Protein AF-A0A8S3W334-F1 (afdb_monomer_lite)

Radius of gyration: 31.1 Å; chains: 1; bounding box: 73×49×91 Å

InterPro domains:
  IPR014023 Mononegavirales RNA-directed RNA polymerase catalytic domain [PF00946] (3-150)
  IPR014023 Mononegavirales RNA-directed RNA polymerase catalytic domain [PF00946] (184-276)
  IPR014023 Mononegavirales RNA-directed RNA polymerase catalytic domain [PS50526] (91-299)

Foldseek 3Di:
DDDPDDLVVLLVCVLVVNDDQVQQAKEWEFDPPDPDPPDTDTDIDGPPSVVSLVVVVCVCVVVDPPDCPPPDPVRVLVVVLCVLPVDDPDQDKAKDWDWDVQVVLDALVVCVVVQCVVCVVVVGRCSSSCPRVSNLQHKYFYDDPVDGADADPVRHGDDDPGIHHSPDPPVRCVVVVHDPVNVVVVVVVVVVVSNVVSPTDIPPVVMDMDRAWDDDPNWIGGNSRTDAPLVVLLVCQQPDPPDPDDDPVRNLVSLVVSLVVNCVRDPHSLVSLVSSDDPLLVVLLVVLVVVCVVVVVPPPDLVQCCPCVRVPCSNVVSHDSVNSVSVVVVPQQDDPVCVVVQCVVDVCSRHDHD

Secondary structure (DSSP, 8-state):
------HHHHHHHHHTT---GGG-EEEEEEPSS---SS-PPEEEEE-HHHHHHHHHHGGGGGGSTT-STTS-HHHHHHHHHHHHS--SS----EEE--BTTHHHH--HHHHHHHHHHHHHHHT-SSTTTHHHHHHHHSEEEEP-SSSPPPB-TTSPBPSBTTEEESS--HHHHHHTT--HHHHHHHHHHHHHHHHHH-S--B-TTT-EEESSEEEETTEEEETTEEPP-HHHHHTTTT---S-SS--HHHHHHHHHHHHHHHHHHSS-SHHHHHHT--HHHHHHHHHHHHHHHHTT-TTS-HHHHT-TTTSTTHHHHH--HHHHHHHHHHT----HHHHHHHHHH-TTHHHH--

Structure (mmCIF, N/CA/C/O backbone):
data_AF-A0A8S3W334-F1
#
_entry.id   AF-A0A8S3W334-F1
#
loop_
_atom_site.group_PDB
_atom_site.id
_atom_site.type_symbol
_atom_site.label_atom_id
_atom_site.label_alt_id
_atom_site.label_comp_id
_atom_site.label_asym_id
_atom_site.label_entity_id
_atom_site.label_seq_id
_atom_site.pdbx_PDB_ins_code
_atom_site.Cartn_x
_atom_site.Cartn_y
_atom_site.Cartn_z
_atom_site.occupancy
_atom_site.B_iso_or_equiv
_atom_site.auth_seq_id
_atom_site.auth_comp_id
_atom_site.auth_asym_id
_atom_site.auth_atom_id
_atom_site.pdbx_PDB_model_num
ATOM 1 N N . MET A 1 1 ? 19.720 3.966 26.204 1.00 37.91 1 MET A N 1
ATOM 2 C CA . MET A 1 1 ? 19.668 2.573 26.687 1.00 37.91 1 MET A CA 1
ATOM 3 C C . MET A 1 1 ? 18.317 2.029 26.266 1.00 37.91 1 MET A C 1
ATOM 5 O O . MET A 1 1 ? 17.327 2.518 26.784 1.00 37.91 1 MET A O 1
ATOM 9 N N . SER A 1 2 ? 18.244 1.169 25.247 1.00 44.09 2 SER A N 1
ATOM 10 C CA . SER A 1 2 ? 16.977 0.514 24.902 1.00 44.09 2 SER A CA 1
ATOM 11 C C . SER A 1 2 ? 16.819 -0.682 25.833 1.00 44.09 2 SER A C 1
ATOM 13 O O . SER A 1 2 ? 17.501 -1.691 25.647 1.00 44.09 2 SER A O 1
ATOM 15 N N . GLU A 1 3 ? 15.984 -0.553 26.859 1.00 61.91 3 GLU A N 1
ATOM 16 C CA . GLU A 1 3 ? 15.465 -1.725 27.564 1.00 61.91 3 GLU A CA 1
ATOM 17 C C . GLU A 1 3 ? 14.864 -2.674 26.521 1.00 61.91 3 GLU A C 1
ATOM 19 O O . GLU A 1 3 ? 14.179 -2.238 25.589 1.00 61.91 3 GLU A O 1
ATOM 24 N N . SER A 1 4 ? 15.206 -3.963 26.597 1.00 67.25 4 SER A N 1
ATOM 25 C CA . SER A 1 4 ? 14.653 -4.948 25.673 1.00 67.25 4 SER A CA 1
ATOM 26 C C . SER A 1 4 ? 13.157 -5.060 25.936 1.00 67.25 4 SER A C 1
ATOM 28 O O . SER A 1 4 ? 12.737 -5.535 26.987 1.00 67.25 4 SER A O 1
ATOM 30 N N . PHE A 1 5 ? 12.369 -4.593 24.983 1.00 74.00 5 PHE A N 1
ATOM 31 C CA . PHE A 1 5 ? 10.921 -4.586 25.054 1.00 74.00 5 PHE A CA 1
ATOM 32 C C . PHE A 1 5 ? 10.346 -5.997 24.848 1.00 74.00 5 PHE A C 1
ATOM 34 O O . PHE A 1 5 ? 10.590 -6.603 23.802 1.00 74.00 5 PHE A O 1
ATOM 41 N N . ASP A 1 6 ? 9.574 -6.506 25.814 1.00 81.19 6 ASP A N 1
ATOM 42 C CA . ASP A 1 6 ? 8.840 -7.772 25.687 1.00 81.19 6 ASP A CA 1
ATOM 43 C C . ASP A 1 6 ? 7.344 -7.519 25.444 1.00 81.19 6 ASP A C 1
ATOM 45 O O . ASP A 1 6 ? 6.605 -7.078 26.323 1.00 81.19 6 ASP A O 1
ATOM 49 N N . CYS A 1 7 ? 6.869 -7.856 24.243 1.00 88.69 7 CYS A N 1
ATOM 50 C CA . CYS A 1 7 ? 5.454 -7.746 23.891 1.00 88.69 7 CYS A CA 1
ATOM 51 C C . CYS A 1 7 ? 4.545 -8.625 24.768 1.00 88.69 7 CYS A C 1
ATOM 53 O O . CYS A 1 7 ? 3.353 -8.340 24.867 1.00 88.69 7 CYS A O 1
ATOM 55 N N . ARG A 1 8 ? 5.056 -9.706 25.377 1.00 90.44 8 ARG A N 1
ATOM 56 C CA . ARG A 1 8 ? 4.237 -10.662 26.145 1.00 90.44 8 ARG A CA 1
ATOM 57 C C . ARG A 1 8 ? 3.563 -10.021 27.346 1.00 90.44 8 ARG A C 1
ATOM 59 O O . ARG A 1 8 ? 2.429 -10.375 27.655 1.00 90.44 8 ARG A O 1
ATOM 66 N N . GLU A 1 9 ? 4.234 -9.078 27.997 1.00 91.06 9 GLU A N 1
ATOM 67 C CA . GLU A 1 9 ? 3.675 -8.374 29.148 1.00 91.06 9 GLU A CA 1
ATOM 68 C C . GLU A 1 9 ? 2.464 -7.526 28.743 1.00 91.06 9 GLU A C 1
ATOM 70 O O . GLU A 1 9 ? 1.401 -7.637 29.354 1.00 91.06 9 GLU A O 1
ATOM 75 N N . ILE A 1 10 ? 2.587 -6.764 27.651 1.00 92.06 10 ILE A N 1
ATOM 76 C CA . ILE A 1 10 ? 1.490 -5.959 27.093 1.00 92.06 10 ILE A CA 1
ATOM 77 C C . ILE A 1 10 ? 0.323 -6.843 26.679 1.00 92.06 10 ILE A C 1
ATOM 79 O O . ILE A 1 10 ? -0.815 -6.570 27.052 1.00 92.06 10 ILE A O 1
ATOM 83 N N . ILE A 1 11 ? 0.598 -7.922 25.943 1.00 94.06 11 ILE A N 1
ATOM 84 C CA . ILE A 1 11 ? -0.434 -8.871 25.518 1.00 94.06 11 ILE A CA 1
ATOM 85 C C . ILE A 1 11 ? -1.142 -9.470 26.737 1.00 94.06 11 ILE A C 1
ATOM 87 O O . ILE A 1 11 ? -2.367 -9.505 26.767 1.00 94.06 11 ILE A O 1
ATOM 91 N N . GLY A 1 12 ? -0.396 -9.863 27.774 1.00 93.31 12 GLY A N 1
ATOM 92 C CA . GLY A 1 12 ? -0.968 -10.396 29.008 1.00 93.31 12 GLY A CA 1
ATOM 93 C C . GLY A 1 12 ? -1.807 -9.377 29.785 1.00 93.31 12 GLY A C 1
ATOM 94 O O . GLY A 1 12 ? -2.822 -9.746 30.370 1.00 93.31 12 GLY A O 1
ATOM 95 N N . LEU A 1 13 ? -1.417 -8.099 29.801 1.00 92.81 13 LEU A N 1
ATOM 96 C CA . LEU A 1 13 ? -2.208 -7.029 30.418 1.00 92.81 13 LEU A CA 1
ATOM 97 C C . LEU A 1 13 ? -3.521 -6.796 29.663 1.00 92.81 13 LEU A C 1
ATOM 99 O O . LEU A 1 13 ? -4.582 -6.757 30.287 1.00 92.81 13 LEU A O 1
ATOM 103 N N . ILE A 1 14 ? -3.457 -6.727 28.331 1.00 93.12 14 ILE A N 1
ATOM 104 C CA . ILE A 1 14 ? -4.631 -6.550 27.467 1.00 93.12 14 ILE A CA 1
ATOM 105 C C . ILE A 1 14 ? -5.592 -7.735 27.587 1.00 93.12 14 ILE A C 1
ATOM 107 O O . ILE A 1 14 ? -6.799 -7.531 27.722 1.00 93.12 14 ILE A O 1
ATOM 111 N N . ASP A 1 15 ? -5.071 -8.961 27.593 1.00 94.12 15 ASP A N 1
ATOM 112 C CA . ASP A 1 15 ? -5.876 -10.176 27.730 1.00 94.12 15 ASP A CA 1
ATOM 113 C C . ASP A 1 15 ? -6.612 -10.233 29.081 1.00 94.12 15 ASP A C 1
ATOM 115 O O . ASP A 1 15 ? -7.775 -10.619 29.150 1.00 94.12 15 ASP A O 1
ATOM 119 N N . ARG A 1 16 ? -5.988 -9.721 30.152 1.00 91.44 16 ARG A N 1
ATOM 120 C CA . ARG A 1 16 ? -6.639 -9.527 31.462 1.00 91.44 16 ARG A CA 1
ATOM 121 C C . ARG A 1 16 ? -7.603 -8.332 31.512 1.00 91.44 16 ARG A C 1
ATOM 123 O O . ARG A 1 16 ? -8.230 -8.109 32.544 1.00 91.44 16 ARG A O 1
ATOM 130 N N . GLY A 1 17 ? -7.703 -7.538 30.445 1.00 87.06 17 GLY A N 1
ATOM 131 C CA . GLY A 1 17 ? -8.525 -6.325 30.388 1.00 87.06 17 GLY A CA 1
ATOM 132 C C . GLY A 1 17 ? -7.938 -5.125 31.141 1.00 87.06 17 GLY A C 1
ATOM 133 O O . GLY A 1 17 ? -8.647 -4.150 31.393 1.00 87.06 17 GLY A O 1
ATOM 134 N N . ILE A 1 18 ? -6.655 -5.171 31.507 1.00 88.50 18 ILE A N 1
ATOM 135 C CA . ILE A 1 18 ? -5.968 -4.100 32.234 1.00 88.50 18 ILE A CA 1
ATOM 136 C C . ILE A 1 18 ? -5.262 -3.205 31.220 1.00 88.50 18 ILE A C 1
ATOM 138 O O . ILE A 1 18 ? -4.211 -3.555 30.692 1.00 88.50 18 ILE A O 1
ATOM 142 N N . ILE A 1 19 ? -5.841 -2.033 30.964 1.00 89.88 19 ILE A N 1
ATOM 143 C CA . ILE A 1 19 ? -5.307 -1.058 30.008 1.00 89.88 19 ILE A CA 1
ATOM 144 C C . ILE A 1 19 ? -4.954 0.223 30.761 1.00 89.88 19 ILE A C 1
ATOM 146 O O . ILE A 1 19 ? -5.879 0.932 31.167 1.00 89.88 19 ILE A O 1
ATOM 150 N N . PRO A 1 20 ? -3.670 0.543 30.964 1.00 90.44 20 PRO A N 1
ATOM 151 C CA . PRO A 1 20 ? -3.250 1.812 31.550 1.00 90.44 20 PRO A CA 1
ATOM 152 C C . PRO A 1 20 ? -3.833 3.026 30.812 1.00 90.44 20 PRO A C 1
ATOM 154 O O . PRO A 1 20 ? -4.128 2.953 29.618 1.00 90.44 20 PRO A O 1
ATOM 157 N N . GLU A 1 21 ? -4.071 4.132 31.518 1.00 85.62 21 GLU A N 1
ATOM 158 C CA . GLU A 1 21 ? -4.734 5.314 30.942 1.00 85.62 21 GLU A CA 1
ATOM 159 C C . GLU A 1 21 ? -3.868 5.975 29.864 1.00 85.62 21 GLU A C 1
ATOM 161 O O . GLU A 1 21 ? -4.373 6.397 28.823 1.00 85.62 21 GLU A O 1
ATOM 166 N N . GLU A 1 22 ? -2.555 5.964 30.066 1.00 89.19 22 GLU A N 1
ATOM 167 C CA . GLU A 1 22 ? -1.544 6.458 29.143 1.00 89.19 22 GLU A CA 1
ATOM 168 C C . GLU A 1 22 ? -1.555 5.738 27.787 1.00 89.19 22 GLU A C 1
ATOM 170 O O . GLU A 1 22 ? -1.137 6.327 26.793 1.00 89.19 22 GLU A O 1
ATOM 175 N N . TRP A 1 23 ? -2.077 4.507 27.706 1.00 92.00 23 TRP A N 1
ATOM 176 C CA . TRP A 1 23 ? -2.187 3.752 26.450 1.00 92.00 23 TRP A CA 1
ATOM 177 C C . TRP A 1 23 ? -3.425 4.137 25.632 1.00 92.00 23 TRP A C 1
ATOM 179 O O . TRP A 1 23 ? -3.513 3.833 24.442 1.00 92.00 23 TRP A O 1
ATOM 189 N N . ARG A 1 24 ? -4.403 4.808 26.250 1.00 90.56 24 ARG A N 1
ATOM 190 C CA . ARG A 1 24 ? -5.737 5.071 25.685 1.00 90.56 24 ARG A CA 1
ATOM 191 C C . ARG A 1 24 ? -5.754 6.335 24.829 1.00 90.56 24 ARG A C 1
ATOM 193 O O . ARG A 1 24 ? -6.600 7.215 24.998 1.00 90.56 24 ARG A O 1
ATOM 200 N N . ILE A 1 25 ? -4.795 6.446 23.914 1.00 90.12 25 ILE A N 1
ATOM 201 C CA . ILE A 1 25 ? -4.630 7.612 23.047 1.00 90.12 25 ILE A CA 1
ATOM 202 C C . ILE A 1 25 ? -4.519 7.158 21.596 1.00 90.12 25 ILE A C 1
ATOM 204 O O . ILE A 1 25 ? -3.682 6.331 21.228 1.00 90.12 25 ILE A O 1
ATOM 208 N N . MET A 1 26 ? -5.352 7.760 20.751 1.00 92.00 26 MET A N 1
ATOM 209 C CA . MET A 1 26 ? -5.306 7.611 19.305 1.00 92.00 26 MET A CA 1
ATOM 210 C C . MET A 1 26 ? -5.194 8.984 18.657 1.00 92.00 26 MET A C 1
ATOM 212 O O . MET A 1 26 ? -5.896 9.921 19.025 1.00 92.00 26 MET A O 1
ATOM 216 N N . VAL A 1 27 ? -4.337 9.102 17.650 1.00 92.19 27 VAL A N 1
ATOM 217 C CA . VAL A 1 27 ? -4.165 10.338 16.887 1.00 92.19 27 VAL A CA 1
ATOM 218 C C . VAL A 1 27 ? -4.525 10.080 15.431 1.00 92.19 27 VAL A C 1
ATOM 220 O O . VAL A 1 27 ? -3.838 9.340 14.729 1.00 92.19 27 VAL A O 1
ATOM 223 N N . ALA A 1 28 ? -5.603 10.697 14.969 1.00 90.75 28 ALA A N 1
ATOM 224 C CA . ALA A 1 28 ? -5.980 10.760 13.572 1.00 90.75 28 ALA A CA 1
ATOM 225 C C . ALA A 1 28 ? -5.129 11.813 12.861 1.00 90.75 28 ALA A C 1
ATOM 227 O O . ALA A 1 28 ? -5.161 12.996 13.196 1.00 90.75 28 ALA A O 1
ATOM 228 N N . VAL A 1 29 ? -4.381 11.388 11.851 1.00 90.44 29 VAL A N 1
ATOM 229 C CA . VAL A 1 29 ? -3.556 12.281 11.041 1.00 90.44 29 VAL A CA 1
ATOM 230 C C . VAL A 1 29 ? -4.052 12.262 9.599 1.00 90.44 29 VAL A C 1
ATOM 232 O O . VAL A 1 29 ? -4.193 11.171 9.038 1.00 90.44 29 VAL A O 1
ATOM 235 N N . PRO A 1 30 ? -4.317 13.420 8.976 1.00 88.31 30 PRO A N 1
ATOM 236 C CA . PRO A 1 30 ? -4.743 13.476 7.583 1.00 88.31 30 PRO A CA 1
ATOM 237 C C . PRO A 1 30 ? -3.728 12.810 6.647 1.00 88.31 30 PRO A C 1
ATOM 239 O O . PRO A 1 30 ? -2.525 13.059 6.732 1.00 88.31 30 PRO A O 1
ATOM 242 N N . LYS A 1 31 ? -4.207 11.947 5.748 1.00 88.25 31 LYS A N 1
ATOM 243 C CA . LYS A 1 31 ? -3.384 11.341 4.699 1.00 88.25 31 LYS A CA 1
ATOM 244 C C . LYS A 1 31 ? -3.097 12.362 3.605 1.00 88.25 31 LYS A C 1
ATOM 246 O O . LYS A 1 31 ? -3.988 13.066 3.137 1.00 88.25 31 LYS A O 1
ATOM 251 N N . GLU A 1 32 ? -1.850 12.380 3.161 1.00 84.19 32 GLU A N 1
ATOM 252 C CA . GLU A 1 32 ? -1.411 13.177 2.021 1.00 84.19 32 GLU A CA 1
ATOM 253 C C . GLU A 1 32 ? -1.846 12.550 0.687 1.00 84.19 32 GLU A C 1
ATOM 255 O O . GLU A 1 32 ? -2.155 11.359 0.607 1.00 84.19 32 GLU A O 1
ATOM 260 N N . ARG A 1 33 ? -1.783 13.345 -0.392 1.00 80.94 33 ARG A N 1
ATOM 261 C CA . ARG A 1 33 ? -2.028 12.906 -1.784 1.00 80.94 33 ARG A CA 1
ATOM 262 C C . ARG A 1 33 ? -3.425 12.305 -2.006 1.00 80.94 33 ARG A C 1
ATOM 264 O O . ARG A 1 33 ? -3.619 11.433 -2.855 1.00 80.94 33 ARG A O 1
ATOM 271 N N . GLU A 1 34 ? -4.394 12.806 -1.250 1.00 82.19 34 GLU A N 1
ATOM 272 C CA . GLU A 1 34 ? -5.819 12.529 -1.384 1.00 82.19 34 GLU A CA 1
ATOM 273 C C . GLU A 1 34 ? -6.491 13.642 -2.198 1.00 82.19 34 GLU A C 1
ATOM 275 O O . GLU A 1 34 ? -6.247 14.819 -1.960 1.00 82.19 34 GLU A O 1
ATOM 280 N N . PHE A 1 35 ? -7.356 13.282 -3.150 1.00 79.19 35 PHE A N 1
ATOM 281 C CA . PHE A 1 35 ? -8.091 14.252 -3.983 1.00 79.19 35 PHE A CA 1
ATOM 282 C C . PHE A 1 35 ? -9.440 14.675 -3.374 1.00 79.19 35 PHE A C 1
ATOM 284 O O . PHE A 1 35 ? -10.247 15.323 -4.033 1.00 79.19 35 PHE A O 1
ATOM 291 N N . LYS A 1 36 ? -9.723 14.285 -2.127 1.00 78.19 36 LYS A N 1
ATOM 292 C CA . LYS A 1 36 ? -10.953 14.679 -1.435 1.00 78.19 36 LYS A CA 1
ATOM 293 C C . LYS A 1 36 ? -10.758 16.051 -0.796 1.00 78.19 36 LYS A C 1
ATOM 295 O O . LYS A 1 36 ? -9.935 16.193 0.099 1.00 78.19 36 LYS A O 1
ATOM 300 N N . HIS A 1 37 ? -11.525 17.036 -1.255 1.00 70.19 37 HIS A N 1
ATOM 301 C CA . HIS A 1 37 ? -11.437 18.414 -0.763 1.00 70.19 37 HIS A CA 1
ATOM 302 C C . HIS A 1 37 ? -12.144 18.629 0.582 1.00 70.19 37 HIS A C 1
ATOM 304 O O . HIS A 1 37 ? -11.714 19.473 1.359 1.00 70.19 37 HIS A O 1
ATOM 310 N N . THR A 1 38 ? -13.213 17.877 0.854 1.00 74.94 38 THR A N 1
ATOM 311 C CA . THR A 1 38 ? -14.059 18.044 2.050 1.00 74.94 38 THR A CA 1
ATOM 312 C C . THR A 1 38 ? -13.835 16.953 3.095 1.00 74.94 38 THR A C 1
ATOM 314 O O . THR A 1 38 ? -13.791 17.248 4.284 1.00 74.94 38 THR A O 1
ATOM 317 N N . ASP A 1 39 ? -13.623 15.705 2.659 1.00 79.06 39 ASP A N 1
ATOM 318 C CA . ASP A 1 39 ? -13.542 14.544 3.553 1.00 79.06 39 ASP A CA 1
ATOM 319 C C . ASP A 1 39 ? -12.128 13.958 3.578 1.00 79.06 39 ASP A C 1
ATOM 321 O O . ASP A 1 39 ? -11.755 13.116 2.748 1.00 79.06 39 ASP A O 1
ATOM 325 N N . ALA A 1 40 ? -11.330 14.383 4.555 1.00 80.69 40 ALA A N 1
ATOM 326 C CA . ALA A 1 40 ? -9.987 13.855 4.740 1.00 80.69 40 ALA A CA 1
ATOM 327 C C . ALA A 1 40 ? -10.027 12.401 5.240 1.00 80.69 40 ALA A C 1
ATOM 329 O O . ALA A 1 40 ? -10.706 12.062 6.211 1.00 80.69 40 ALA A O 1
ATOM 330 N N . ARG A 1 41 ? -9.244 11.521 4.605 1.00 84.75 41 ARG A N 1
ATOM 331 C CA . ARG A 1 41 ? -8.966 10.187 5.152 1.00 84.75 41 ARG A CA 1
ATOM 332 C C . ARG A 1 41 ? -7.826 10.304 6.149 1.00 84.75 41 ARG A C 1
ATOM 334 O O . ARG A 1 41 ? -6.764 10.798 5.788 1.00 84.75 41 ARG A O 1
ATOM 341 N N . CYS A 1 42 ? -8.013 9.799 7.362 1.00 86.94 42 CYS A N 1
ATOM 342 C CA . CYS A 1 42 ? -6.971 9.827 8.386 1.00 86.94 42 CYS A CA 1
ATOM 343 C C . CYS A 1 42 ? -6.267 8.470 8.526 1.00 86.94 42 CYS A C 1
ATOM 345 O O . CYS A 1 42 ? -6.859 7.414 8.293 1.00 86.94 42 CYS A O 1
ATOM 347 N N . PHE A 1 43 ? -4.990 8.485 8.901 1.00 87.94 43 PHE A N 1
ATOM 348 C CA . PHE A 1 43 ? -4.312 7.334 9.489 1.00 87.94 43 PHE A CA 1
ATOM 349 C C . PHE A 1 43 ? -4.341 7.449 11.013 1.00 87.94 43 PHE A C 1
ATOM 351 O O . PHE A 1 43 ? -4.165 8.538 11.553 1.00 87.94 43 PHE A O 1
ATOM 358 N N . GLY A 1 44 ? -4.584 6.334 11.700 1.00 89.12 44 GLY A N 1
ATOM 359 C CA . GLY A 1 44 ? -4.518 6.271 13.156 1.00 89.12 44 GLY A CA 1
ATOM 360 C C . GLY A 1 44 ? -3.088 6.001 13.606 1.00 89.12 44 GLY A C 1
ATOM 361 O O . GLY A 1 44 ? -2.510 4.977 13.247 1.00 89.12 44 GLY A O 1
ATOM 362 N N . LYS A 1 45 ? -2.515 6.911 14.387 1.00 92.50 45 LYS A N 1
ATOM 363 C CA . LYS A 1 45 ? -1.360 6.639 15.242 1.00 92.50 45 LYS A CA 1
ATOM 364 C C . LYS A 1 45 ? -1.879 6.222 16.612 1.00 92.50 45 LYS A C 1
ATOM 366 O O . LYS A 1 45 ? -2.857 6.783 17.097 1.00 92.50 45 LYS A O 1
ATOM 371 N N . MET A 1 46 ? -1.217 5.257 17.224 1.00 92.94 46 MET A N 1
ATOM 372 C CA . MET A 1 46 ? -1.515 4.800 18.579 1.00 92.94 46 MET A CA 1
ATOM 373 C C . MET A 1 46 ? -0.264 4.954 19.433 1.00 92.94 46 MET A C 1
ATOM 375 O O . MET A 1 46 ? 0.822 5.212 18.901 1.00 92.94 46 MET A O 1
ATOM 379 N N . THR A 1 47 ? -0.421 4.786 20.740 1.00 93.69 47 THR A N 1
ATOM 380 C CA . THR A 1 47 ? 0.716 4.639 21.648 1.00 93.69 47 THR A CA 1
ATOM 381 C C . THR A 1 47 ? 1.553 3.422 21.263 1.00 93.69 47 THR A C 1
ATOM 383 O O . THR A 1 47 ? 1.122 2.552 20.496 1.00 93.69 47 THR A O 1
ATOM 386 N N . PHE A 1 48 ? 2.787 3.384 21.753 1.00 93.12 48 PHE A N 1
ATOM 387 C CA . PHE A 1 48 ? 3.749 2.355 21.385 1.00 93.12 48 PHE A CA 1
ATOM 388 C C . PHE A 1 48 ? 3.234 0.944 21.709 1.00 93.12 48 PHE A C 1
ATOM 390 O O . PHE A 1 48 ? 3.279 0.058 20.858 1.00 93.12 48 PHE A O 1
ATOM 397 N N . GLU A 1 49 ? 2.653 0.768 22.889 1.00 94.19 49 GLU A N 1
ATOM 398 C CA . GLU A 1 49 ? 2.132 -0.490 23.417 1.00 94.19 49 GLU A CA 1
ATOM 399 C C . GLU A 1 49 ? 0.940 -0.977 22.599 1.00 94.19 49 GLU A C 1
ATOM 401 O O . GLU A 1 49 ? 0.876 -2.137 22.189 1.00 94.19 49 GLU A O 1
ATOM 406 N N . MET A 1 50 ? 0.035 -0.060 22.259 1.00 93.88 50 MET A N 1
ATOM 407 C CA . MET A 1 50 ? -1.134 -0.378 21.447 1.00 93.88 50 MET A CA 1
ATOM 408 C C . MET A 1 50 ? -0.771 -0.658 19.990 1.00 93.88 50 MET A C 1
ATOM 410 O O . MET A 1 50 ? -1.401 -1.493 19.335 1.00 93.88 50 MET A O 1
ATOM 414 N N . ARG A 1 51 ? 0.290 -0.024 19.476 1.00 93.56 51 ARG A N 1
ATOM 415 C CA . ARG A 1 51 ? 0.850 -0.371 18.168 1.00 93.56 51 ARG A CA 1
ATOM 416 C C . ARG A 1 51 ? 1.529 -1.738 18.193 1.00 93.56 51 ARG A C 1
ATOM 418 O O . ARG A 1 51 ? 1.358 -2.485 17.232 1.00 93.56 51 ARG A O 1
ATOM 425 N N . ALA A 1 52 ? 2.246 -2.082 19.261 1.00 92.50 52 ALA A N 1
ATOM 426 C CA . ALA A 1 52 ? 2.827 -3.411 19.429 1.00 92.50 52 ALA A CA 1
ATOM 427 C C . ALA A 1 52 ? 1.736 -4.491 19.473 1.00 92.50 52 ALA A C 1
ATOM 429 O O . ALA A 1 52 ? 1.822 -5.462 18.722 1.00 92.50 52 ALA A O 1
ATOM 430 N N . TYR A 1 53 ? 0.671 -4.275 20.253 1.00 93.88 53 TYR A N 1
ATOM 431 C CA . TYR A 1 53 ? -0.518 -5.130 20.273 1.00 93.88 53 TYR A CA 1
ATOM 432 C C . TYR A 1 53 ? -1.086 -5.360 18.870 1.00 93.88 53 TYR A C 1
ATOM 434 O O . TYR A 1 53 ? -1.221 -6.508 18.451 1.00 93.88 53 TYR A O 1
ATOM 442 N N . GLN A 1 54 ? -1.345 -4.284 18.120 1.00 92.31 54 GLN A N 1
ATOM 443 C CA . GLN A 1 54 ? -1.904 -4.384 16.771 1.00 92.31 54 GLN A CA 1
ATOM 444 C C . GLN A 1 54 ? -1.001 -5.196 15.833 1.00 92.31 54 GLN A C 1
ATOM 446 O O . GLN A 1 54 ? -1.484 -6.039 15.086 1.00 92.31 54 GLN A O 1
ATOM 451 N N . VAL A 1 55 ? 0.314 -4.962 15.862 1.00 90.88 55 VAL A N 1
ATOM 452 C CA . VAL A 1 55 ? 1.260 -5.681 14.991 1.00 90.88 55 VAL A CA 1
ATOM 453 C C . VAL A 1 55 ? 1.301 -7.175 15.325 1.00 90.88 55 VAL A C 1
ATOM 455 O O . VAL A 1 55 ? 1.378 -8.007 14.421 1.00 90.88 55 VAL A O 1
ATOM 458 N N . VAL A 1 56 ? 1.230 -7.532 16.610 1.00 90.94 56 VAL A N 1
ATOM 459 C CA . VAL A 1 56 ? 1.211 -8.934 17.047 1.00 90.94 56 VAL A CA 1
ATOM 460 C C . VAL A 1 56 ? -0.081 -9.625 16.601 1.00 90.94 56 VAL A C 1
ATOM 462 O O . VAL A 1 56 ? -0.018 -10.718 16.029 1.00 90.94 56 VAL A O 1
ATOM 465 N N . THR A 1 57 ? -1.241 -8.994 16.797 1.00 91.19 57 THR A N 1
ATOM 466 C CA . THR A 1 57 ? -2.543 -9.577 16.431 1.00 91.19 57 THR A CA 1
ATOM 467 C C . THR A 1 57 ? -2.772 -9.623 14.916 1.00 91.19 57 THR A C 1
ATOM 469 O O . THR A 1 57 ? -3.379 -10.571 14.420 1.00 91.19 57 THR A O 1
ATOM 472 N N . GLU A 1 58 ? -2.199 -8.695 14.139 1.00 89.75 58 GLU A N 1
ATOM 473 C CA . GLU A 1 58 ? -2.228 -8.710 12.664 1.00 89.75 58 GLU A CA 1
ATOM 474 C C . GLU A 1 58 ? -1.564 -9.959 12.055 1.00 89.75 58 GLU A C 1
ATOM 476 O O . GLU A 1 58 ? -1.856 -10.327 10.911 1.00 89.75 58 GLU A O 1
ATOM 481 N N . SER A 1 59 ? -0.717 -10.666 12.812 1.00 84.50 59 SER A N 1
ATOM 482 C CA . SER A 1 59 ? -0.037 -11.880 12.345 1.00 84.50 59 SER A CA 1
ATOM 483 C C . SER A 1 59 ? -0.989 -13.018 11.956 1.00 84.50 59 SER A C 1
ATOM 485 O O . SER A 1 59 ? -0.579 -13.920 11.223 1.00 84.50 59 SER A O 1
ATOM 487 N N . ILE A 1 60 ? -2.260 -12.971 12.373 1.00 85.81 60 ILE A N 1
ATOM 488 C CA . ILE A 1 60 ? -3.285 -13.940 11.971 1.00 85.81 60 ILE A CA 1
ATOM 489 C C . ILE A 1 60 ? -3.601 -13.898 10.469 1.00 85.81 60 ILE A C 1
ATOM 491 O O . ILE A 1 60 ? -3.986 -14.909 9.880 1.00 85.81 60 ILE A O 1
ATOM 495 N N . THR A 1 61 ? -3.388 -12.751 9.816 1.00 80.25 61 THR A N 1
ATOM 496 C CA . THR A 1 61 ? -3.712 -12.540 8.393 1.00 80.25 61 THR A CA 1
ATOM 497 C C . THR A 1 61 ? -3.032 -13.547 7.461 1.00 80.25 61 THR A C 1
ATOM 499 O O . THR A 1 61 ? -3.578 -13.871 6.406 1.00 80.25 61 THR A O 1
ATOM 502 N N . LYS A 1 62 ? -1.899 -14.129 7.876 1.00 82.50 62 LYS A N 1
ATOM 503 C CA . LYS A 1 62 ? -1.187 -15.193 7.147 1.00 82.50 62 LYS A CA 1
ATOM 504 C C . LYS A 1 62 ? -1.990 -16.487 6.967 1.00 82.50 62 LYS A C 1
ATOM 506 O O . LYS A 1 62 ? -1.686 -17.257 6.063 1.00 82.50 62 LYS A O 1
ATOM 511 N N . TYR A 1 63 ? -2.992 -16.734 7.810 1.00 83.62 63 TYR A N 1
ATOM 512 C CA . TYR A 1 63 ? -3.841 -17.927 7.729 1.00 83.62 63 TYR A CA 1
ATOM 513 C C . TYR A 1 63 ? -5.090 -17.715 6.867 1.00 83.62 63 TYR A C 1
ATOM 515 O O . TYR A 1 63 ? -5.739 -18.683 6.468 1.00 83.62 63 TYR A O 1
ATOM 523 N N . ILE A 1 64 ? -5.430 -16.462 6.556 1.00 82.25 64 ILE A N 1
ATOM 524 C CA . ILE A 1 64 ? -6.577 -16.134 5.714 1.00 82.25 64 ILE A CA 1
ATOM 525 C C . ILE A 1 64 ? -6.188 -16.424 4.264 1.00 82.25 64 ILE A C 1
ATOM 527 O O . ILE A 1 64 ? -5.254 -15.837 3.723 1.00 82.25 64 ILE A O 1
ATOM 531 N N . LYS A 1 65 ? -6.894 -17.354 3.618 1.00 75.94 65 LYS A N 1
ATOM 532 C CA . LYS A 1 65 ? -6.681 -17.653 2.196 1.00 75.94 65 LYS A CA 1
ATOM 533 C C . LYS A 1 65 ? -7.210 -16.503 1.337 1.00 75.94 65 LYS A C 1
ATOM 535 O O . LYS A 1 65 ? -8.176 -15.846 1.705 1.00 75.94 65 LYS A O 1
ATOM 540 N N . HIS A 1 66 ? -6.604 -16.299 0.170 1.00 73.75 66 HIS A N 1
ATOM 541 C CA . HIS A 1 66 ? -7.021 -15.310 -0.839 1.00 73.75 66 HIS A CA 1
ATOM 542 C C . HIS A 1 66 ? -6.855 -13.826 -0.474 1.00 73.75 66 HIS A C 1
ATOM 544 O O . HIS A 1 66 ? -7.201 -12.981 -1.296 1.00 73.75 66 HIS A O 1
ATOM 550 N N . GLN A 1 67 ? -6.276 -13.476 0.678 1.00 81.56 67 GLN A N 1
ATOM 551 C CA . GLN A 1 67 ? -5.757 -12.115 0.846 1.00 81.56 67 GLN A CA 1
ATOM 552 C C . GLN A 1 67 ? -4.463 -11.943 0.042 1.00 81.56 67 GLN A C 1
ATOM 554 O O . GLN A 1 67 ? -3.713 -12.899 -0.166 1.00 81.56 67 GLN A O 1
ATOM 559 N N . SER A 1 68 ? -4.210 -10.720 -0.423 1.00 83.75 68 SER A N 1
ATOM 560 C CA . SER A 1 68 ? -3.013 -10.396 -1.204 1.00 83.75 68 SER A CA 1
ATOM 561 C C . SER A 1 68 ? -1.870 -9.790 -0.395 1.00 83.75 68 SER A C 1
ATOM 563 O O . SER A 1 68 ? -0.796 -9.588 -0.947 1.00 83.75 68 SER A O 1
ATOM 565 N N . THR A 1 69 ? -2.091 -9.417 0.865 1.00 80.44 69 THR A N 1
ATOM 566 C CA . THR A 1 69 ? -1.121 -8.684 1.691 1.00 80.44 69 THR A CA 1
ATOM 567 C C . THR A 1 69 ? 0.098 -9.515 2.077 1.00 80.44 69 THR A C 1
ATOM 569 O O . THR A 1 69 ? 1.156 -8.938 2.308 1.00 80.44 69 THR A O 1
ATOM 572 N N . THR A 1 70 ? -0.009 -10.845 2.123 1.00 82.44 70 THR A N 1
ATOM 573 C CA . THR A 1 70 ? 1.139 -11.736 2.371 1.00 82.44 70 THR A CA 1
ATOM 574 C C . THR A 1 70 ? 1.672 -12.405 1.110 1.00 82.44 70 THR A C 1
ATOM 576 O O . THR A 1 70 ? 2.601 -13.206 1.203 1.00 82.44 70 THR A O 1
ATOM 579 N N . LEU A 1 71 ? 1.073 -12.145 -0.055 1.00 85.44 71 LEU A N 1
ATOM 580 C CA . LEU A 1 71 ? 1.551 -12.705 -1.314 1.00 85.44 71 LEU A CA 1
ATOM 581 C C . LEU A 1 71 ? 2.767 -11.919 -1.800 1.00 85.44 71 LEU A C 1
ATOM 583 O O . LEU A 1 71 ? 2.796 -10.690 -1.731 1.00 85.44 71 LEU A O 1
ATOM 587 N N . SER A 1 72 ? 3.757 -12.627 -2.344 1.00 89.06 72 SER A N 1
ATOM 588 C CA . SER A 1 72 ? 4.810 -11.969 -3.113 1.00 89.06 72 SER A CA 1
ATOM 589 C C . SER A 1 72 ? 4.236 -11.361 -4.397 1.00 89.06 72 SER A C 1
ATOM 591 O O . SER A 1 72 ? 3.194 -11.786 -4.903 1.00 89.06 72 SER A O 1
ATOM 593 N N . GLU A 1 73 ? 4.949 -10.394 -4.970 1.00 86.06 73 GLU A N 1
ATOM 594 C CA . GLU A 1 73 ? 4.580 -9.746 -6.234 1.00 86.06 73 GLU A CA 1
ATOM 595 C C . GLU A 1 73 ? 4.347 -10.760 -7.374 1.00 86.06 73 GLU A C 1
ATOM 597 O O . GLU A 1 73 ? 3.413 -10.632 -8.169 1.00 86.06 73 GLU A O 1
ATOM 602 N N . GLU A 1 74 ? 5.159 -11.819 -7.414 1.00 88.69 74 GLU A N 1
ATOM 603 C CA . GLU A 1 74 ? 5.032 -12.913 -8.378 1.00 88.69 74 GLU A CA 1
ATOM 604 C C . GLU A 1 74 ? 3.757 -13.737 -8.141 1.00 88.69 74 GLU A C 1
ATOM 606 O O . GLU A 1 74 ? 3.012 -14.027 -9.080 1.00 88.69 74 GLU A O 1
ATOM 611 N N . GLN A 1 75 ? 3.482 -14.106 -6.885 1.00 90.06 75 GLN A N 1
ATOM 612 C CA . GLN A 1 75 ? 2.296 -14.883 -6.516 1.00 90.06 75 GLN A CA 1
ATOM 613 C C . GLN A 1 75 ? 1.007 -14.108 -6.795 1.00 90.06 75 GLN A C 1
ATOM 615 O O . GLN A 1 75 ? 0.035 -14.680 -7.303 1.00 90.06 75 GLN A O 1
ATOM 620 N N . LEU A 1 76 ? 1.006 -12.806 -6.499 1.00 90.06 76 LEU A N 1
ATOM 621 C CA . LEU A 1 76 ? -0.110 -11.922 -6.798 1.00 90.06 76 LEU A CA 1
ATOM 622 C C . LEU A 1 76 ? -0.330 -11.829 -8.310 1.00 90.06 76 LEU A C 1
ATOM 624 O O . LEU A 1 76 ? -1.439 -12.080 -8.771 1.00 90.06 76 LEU A O 1
ATOM 628 N N . THR A 1 77 ? 0.723 -11.566 -9.088 1.00 88.00 77 THR A N 1
ATOM 629 C CA . THR A 1 77 ? 0.640 -11.484 -10.556 1.00 88.00 77 THR A CA 1
ATOM 630 C C . THR A 1 77 ? 0.114 -12.785 -11.170 1.00 88.00 77 THR A C 1
ATOM 632 O O . THR A 1 77 ? -0.805 -12.754 -11.986 1.00 88.00 77 THR A O 1
ATOM 635 N N . LYS A 1 78 ? 0.602 -13.950 -10.725 1.00 88.88 78 LYS A N 1
ATOM 636 C CA . LYS A 1 78 ? 0.083 -15.261 -11.161 1.00 88.88 78 LYS A CA 1
ATOM 637 C C . LYS A 1 78 ? -1.401 -15.440 -10.833 1.00 88.88 78 LYS A C 1
ATOM 639 O O . LYS A 1 78 ? -2.157 -15.955 -11.656 1.00 88.88 78 LYS A O 1
ATOM 644 N N . THR A 1 79 ? -1.821 -15.011 -9.644 1.00 88.69 79 THR A N 1
ATOM 645 C CA . THR A 1 79 ? -3.224 -15.092 -9.215 1.00 88.69 79 THR A CA 1
ATOM 646 C C . THR A 1 79 ? -4.115 -14.199 -10.074 1.00 88.69 79 THR A C 1
ATOM 648 O O . THR A 1 79 ? -5.142 -14.669 -10.557 1.00 88.69 79 THR A O 1
ATOM 651 N N . LEU A 1 80 ? -3.698 -12.954 -10.320 1.00 89.94 80 LEU A N 1
ATOM 652 C CA . LEU A 1 80 ? -4.438 -11.997 -11.143 1.00 89.94 80 LEU A CA 1
ATOM 653 C C . LEU A 1 80 ? -4.528 -12.441 -12.606 1.00 89.94 80 LEU A C 1
ATOM 655 O O . LEU A 1 80 ? -5.607 -12.368 -13.182 1.00 89.94 80 LEU A O 1
ATOM 659 N N . ASN A 1 81 ? -3.456 -12.997 -13.178 1.00 87.44 81 ASN A N 1
ATOM 660 C CA . ASN A 1 81 ? -3.487 -13.562 -14.532 1.00 87.44 81 ASN A CA 1
ATOM 661 C C . ASN A 1 81 ? -4.512 -14.698 -14.651 1.00 87.44 81 ASN A C 1
ATOM 663 O O . ASN A 1 81 ? -5.318 -14.712 -15.580 1.00 87.44 81 ASN A O 1
ATOM 667 N N . ARG A 1 82 ? -4.543 -15.613 -13.672 1.00 86.75 82 ARG A N 1
ATOM 668 C CA . ARG A 1 82 ? -5.536 -16.698 -13.631 1.00 86.75 82 ARG A CA 1
ATOM 669 C C . ARG A 1 82 ? -6.965 -16.179 -13.453 1.00 86.75 82 ARG A C 1
ATOM 671 O O . ARG A 1 82 ? -7.885 -16.781 -13.986 1.00 86.75 82 ARG A O 1
ATOM 678 N N . MET A 1 83 ? -7.160 -15.095 -12.702 1.00 84.38 83 MET A N 1
ATOM 679 C CA . MET A 1 83 ? -8.476 -14.463 -12.548 1.00 84.38 83 MET A CA 1
ATOM 680 C C . MET A 1 83 ? -8.911 -13.700 -13.802 1.00 84.38 83 MET A C 1
ATOM 682 O O . MET A 1 83 ? -10.096 -13.665 -14.106 1.00 84.38 83 MET A O 1
ATOM 686 N N . SER A 1 84 ? -7.973 -13.087 -14.530 1.00 84.38 84 SER A N 1
ATOM 687 C CA . SER A 1 84 ? -8.290 -12.309 -15.729 1.00 84.38 84 SER A CA 1
ATOM 688 C C . SER A 1 84 ? -8.641 -13.187 -16.927 1.00 84.38 84 SER A C 1
ATOM 690 O O . SER A 1 84 ? -9.451 -12.771 -17.756 1.00 84.38 84 SER A O 1
ATOM 692 N N . CYS A 1 85 ? -8.015 -14.359 -17.031 1.00 79.38 85 CYS A N 1
ATOM 693 C CA . CYS A 1 85 ? -8.295 -15.361 -18.052 1.00 79.38 85 CYS A CA 1
ATOM 694 C C . CYS A 1 85 ? -8.386 -16.745 -17.383 1.00 79.38 85 CYS A C 1
ATOM 696 O O . CYS A 1 85 ? -7.436 -17.536 -17.432 1.00 79.38 85 CYS A O 1
ATOM 698 N N . PRO A 1 86 ? -9.500 -17.030 -16.686 1.00 68.69 86 PRO A N 1
ATOM 699 C CA . PRO A 1 86 ? -9.764 -18.342 -16.129 1.00 68.69 86 PRO A CA 1
ATOM 700 C C . PRO A 1 86 ? -10.091 -19.261 -17.306 1.00 68.69 86 PRO A C 1
ATOM 702 O O . PRO A 1 86 ? -11.217 -19.296 -17.786 1.00 68.69 86 PRO A O 1
ATOM 705 N N . GLY A 1 87 ? -9.077 -19.936 -17.847 1.00 67.25 87 GLY A N 1
ATOM 706 C CA . GLY A 1 87 ? -9.269 -20.876 -18.952 1.00 67.25 87 GLY A CA 1
ATOM 707 C C . GLY A 1 87 ? -10.330 -21.941 -18.639 1.00 67.25 87 GLY A C 1
ATOM 708 O O . GLY A 1 87 ? -10.610 -22.234 -17.478 1.00 67.25 87 GLY A O 1
ATOM 709 N N . GLY A 1 88 ? -10.900 -22.541 -19.683 1.00 67.88 88 GLY A N 1
ATOM 710 C CA . GLY A 1 88 ? -12.001 -23.504 -19.586 1.00 67.88 88 GLY A CA 1
ATOM 711 C C . GLY A 1 88 ? -13.190 -23.094 -20.456 1.00 67.88 88 GLY A C 1
ATOM 712 O O . GLY A 1 88 ? -13.164 -22.040 -21.083 1.00 67.88 88 GLY A O 1
ATOM 713 N N . ASP A 1 89 ? -14.223 -23.934 -20.491 1.00 65.00 89 ASP A N 1
ATOM 714 C CA . ASP A 1 89 ? -15.439 -23.736 -21.303 1.00 65.00 89 ASP A CA 1
ATOM 715 C C . ASP A 1 89 ? -16.561 -23.041 -20.502 1.00 65.00 89 ASP A C 1
ATOM 717 O O . ASP A 1 89 ? -17.747 -23.339 -20.632 1.00 65.00 89 ASP A O 1
ATOM 721 N N . HIS A 1 90 ? -16.179 -22.171 -19.564 1.00 65.19 90 HIS A N 1
ATOM 722 C CA . HIS A 1 90 ? -17.103 -21.518 -18.641 1.00 65.19 90 HIS A CA 1
ATOM 723 C C . HIS A 1 90 ? -17.127 -20.010 -18.865 1.00 65.19 90 HIS A C 1
ATOM 725 O O . HIS A 1 90 ? -16.086 -19.354 -18.908 1.00 65.19 90 HIS A O 1
ATOM 731 N N . ASP A 1 91 ? -18.333 -19.448 -18.918 1.00 68.31 91 ASP A N 1
ATOM 732 C CA . ASP A 1 91 ? -18.524 -18.005 -18.874 1.00 68.31 91 ASP A CA 1
ATOM 733 C C . ASP A 1 91 ? -18.154 -17.463 -17.488 1.00 68.31 91 ASP A C 1
ATOM 735 O O . ASP A 1 91 ? -18.623 -17.954 -16.459 1.00 68.31 91 ASP A O 1
ATOM 739 N N . TYR A 1 92 ? -17.357 -16.398 -17.455 1.00 73.12 92 TYR A N 1
ATOM 740 C CA . TYR A 1 92 ? -16.978 -15.712 -16.223 1.00 73.12 92 TYR A CA 1
ATOM 741 C C . TYR A 1 92 ? -17.313 -14.220 -16.283 1.00 73.12 92 TYR A C 1
ATOM 743 O O . TYR A 1 92 ? -17.478 -13.616 -17.347 1.00 73.12 92 TYR A O 1
ATOM 751 N N . ILE A 1 93 ? -17.437 -13.609 -15.106 1.00 74.81 93 ILE A N 1
ATOM 752 C CA . ILE A 1 93 ? -17.606 -12.167 -14.955 1.00 74.81 93 ILE A CA 1
ATOM 753 C C . ILE A 1 93 ? -16.798 -11.684 -13.758 1.00 74.81 93 ILE A C 1
ATOM 755 O O . ILE A 1 93 ? -16.892 -12.235 -12.664 1.00 74.81 93 ILE A O 1
ATOM 759 N N . ASN A 1 94 ? -16.015 -10.632 -13.969 1.00 77.06 94 ASN A N 1
ATOM 760 C CA . ASN A 1 94 ? -15.308 -9.949 -12.900 1.00 77.06 94 ASN A CA 1
ATOM 761 C C . ASN A 1 94 ? -16.246 -8.923 -12.274 1.00 77.06 94 ASN A C 1
ATOM 763 O O . ASN A 1 94 ? -16.910 -8.167 -12.989 1.00 77.06 94 ASN A O 1
ATOM 767 N N . ILE A 1 95 ? -16.294 -8.894 -10.944 1.00 75.88 95 ILE A N 1
ATOM 768 C CA . ILE A 1 95 ? -17.078 -7.930 -10.174 1.00 75.88 95 ILE A CA 1
ATOM 769 C C . ILE A 1 95 ? -16.119 -7.210 -9.235 1.00 75.88 95 ILE A C 1
ATOM 771 O O . ILE A 1 95 ? -15.472 -7.840 -8.400 1.00 75.88 95 ILE A O 1
ATOM 775 N N . VAL A 1 96 ? -16.047 -5.892 -9.375 1.00 80.94 96 VAL A N 1
ATOM 776 C CA . VAL A 1 96 ? -15.310 -5.012 -8.472 1.00 80.94 96 VAL A CA 1
ATOM 777 C C . VAL A 1 96 ? -16.333 -4.310 -7.594 1.00 80.94 96 VAL A C 1
ATOM 779 O O . VAL A 1 96 ? -17.201 -3.588 -8.088 1.00 80.94 96 VAL A O 1
ATOM 782 N N . ILE A 1 97 ? -16.251 -4.567 -6.292 1.00 75.94 97 ILE A N 1
ATOM 783 C CA . ILE A 1 97 ? -17.184 -4.039 -5.299 1.00 75.94 97 ILE A CA 1
ATOM 784 C C . ILE A 1 97 ? -16.497 -2.906 -4.550 1.00 75.94 97 ILE A C 1
ATOM 786 O O . ILE A 1 97 ? -15.419 -3.106 -3.990 1.00 75.94 97 ILE A O 1
ATOM 790 N N . ASP A 1 98 ? -17.146 -1.745 -4.510 1.00 75.00 98 ASP A N 1
ATOM 791 C CA . ASP A 1 98 ? -16.737 -0.643 -3.645 1.00 75.00 98 ASP A CA 1
ATOM 792 C C . ASP A 1 98 ? -17.721 -0.464 -2.489 1.00 75.00 98 ASP A C 1
ATOM 794 O O . ASP A 1 98 ? -18.947 -0.434 -2.660 1.00 75.00 98 ASP A O 1
ATOM 798 N N . PHE A 1 99 ? -17.164 -0.333 -1.29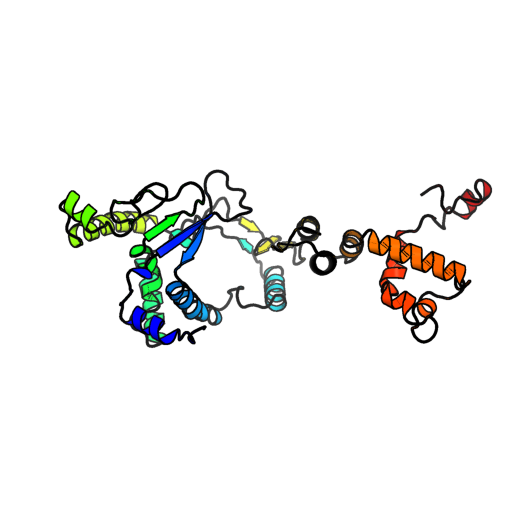2 1.00 76.50 99 PHE A N 1
ATOM 799 C CA . PHE A 1 99 ? -17.917 -0.205 -0.054 1.00 76.50 99 PHE A CA 1
ATOM 800 C C . PHE A 1 99 ? -17.787 1.209 0.495 1.00 76.50 99 PHE A C 1
ATOM 802 O O . PHE A 1 99 ? -16.695 1.776 0.579 1.00 76.50 99 PHE A O 1
ATOM 809 N N . SER A 1 100 ? -18.900 1.772 0.958 1.00 76.62 100 SER A N 1
ATOM 810 C CA . SER A 1 100 ? -18.867 3.065 1.632 1.00 76.62 100 SER A CA 1
ATOM 811 C C . SER A 1 100 ? -18.200 2.917 2.992 1.00 76.62 100 SER A C 1
ATOM 813 O O . SER A 1 100 ? -18.662 2.153 3.833 1.00 76.62 100 SER A O 1
ATOM 815 N N . SER A 1 101 ? -17.097 3.637 3.204 1.00 78.00 101 SER A N 1
ATOM 816 C CA . SER A 1 101 ? -16.381 3.734 4.482 1.00 78.00 101 SER A CA 1
ATOM 817 C C . SER A 1 101 ? -16.250 2.391 5.225 1.00 78.00 101 SER A C 1
ATOM 819 O O . SER A 1 101 ? -16.519 2.318 6.424 1.00 78.00 101 SER A O 1
ATOM 821 N N . TRP A 1 102 ? -15.855 1.330 4.507 1.00 78.75 102 TRP A N 1
ATOM 822 C CA . TRP A 1 102 ? -15.798 -0.067 4.978 1.00 78.75 102 TRP A CA 1
ATOM 823 C C . TRP A 1 102 ? -15.292 -0.208 6.420 1.00 78.75 102 TRP A C 1
ATOM 825 O O . TRP A 1 102 ? -16.008 -0.696 7.289 1.00 78.75 102 TRP A O 1
ATOM 835 N N . CYS A 1 103 ? -14.100 0.324 6.709 1.00 79.62 103 CYS A N 1
ATOM 836 C CA . CYS A 1 103 ? -13.465 0.197 8.024 1.00 79.62 103 CYS A CA 1
ATOM 837 C 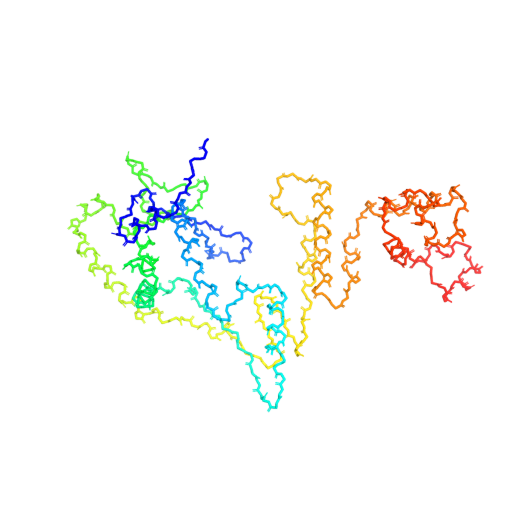C . CYS A 1 103 ? -14.254 0.857 9.167 1.00 79.62 103 CYS A C 1
ATOM 839 O O . CYS A 1 103 ? -14.085 0.481 10.319 1.00 79.62 103 CYS A O 1
ATOM 841 N N . THR A 1 104 ? -15.092 1.853 8.869 1.00 77.00 104 THR A N 1
ATOM 842 C CA . THR A 1 104 ? -15.844 2.609 9.884 1.00 77.00 104 THR A CA 1
ATOM 843 C C . THR A 1 104 ? -17.207 2.010 10.202 1.00 77.00 104 THR A C 1
ATOM 845 O O . THR A 1 104 ? -17.828 2.443 11.169 1.00 77.00 104 THR A O 1
ATOM 848 N N . HIS A 1 105 ? -17.682 1.038 9.418 1.00 77.38 105 HIS A N 1
ATOM 849 C CA . HIS A 1 105 ? -18.985 0.400 9.628 1.00 77.38 105 HIS A CA 1
ATOM 850 C C . HIS A 1 105 ? -18.910 -0.839 10.524 1.00 77.38 105 HIS A C 1
ATOM 852 O O . HIS A 1 105 ? -19.929 -1.241 11.073 1.00 77.38 105 HIS A O 1
ATOM 858 N N . PHE A 1 106 ? -17.722 -1.413 10.741 1.00 79.75 106 PHE A N 1
ATOM 859 C CA . PHE A 1 106 ? -17.570 -2.529 11.675 1.00 79.75 106 PHE A CA 1
ATOM 860 C C . PHE A 1 106 ? -17.842 -2.089 13.115 1.00 79.75 106 PHE A C 1
ATOM 862 O O . PHE A 1 106 ? -17.415 -1.017 13.561 1.00 79.75 106 PHE A O 1
ATOM 869 N N . ARG A 1 107 ? -18.570 -2.932 13.840 1.00 78.12 107 ARG A N 1
ATOM 870 C CA . ARG A 1 107 ? -18.947 -2.751 15.242 1.00 78.12 107 ARG A CA 1
ATOM 871 C C . ARG A 1 107 ? -18.600 -4.013 16.024 1.00 78.12 107 ARG A C 1
ATOM 873 O O . ARG A 1 107 ? -18.545 -5.085 15.420 1.00 78.12 107 ARG A O 1
ATOM 880 N N . SER A 1 108 ? -18.383 -3.873 17.332 1.00 81.94 108 SER A N 1
ATOM 881 C CA . SER A 1 108 ? -18.086 -4.988 18.241 1.00 81.94 108 SER A CA 1
ATOM 882 C C . SER A 1 108 ? -19.103 -6.109 18.088 1.00 81.94 108 SER A C 1
ATOM 884 O O . SER A 1 108 ? -18.732 -7.254 17.897 1.00 81.94 108 SER A O 1
ATOM 886 N N . GLU A 1 109 ? -20.389 -5.789 18.018 1.00 79.12 109 GLU A N 1
ATOM 887 C CA . GLU A 1 109 ? -21.471 -6.776 17.982 1.00 79.12 109 GLU A CA 1
ATOM 888 C C . GLU A 1 109 ? -21.378 -7.696 16.754 1.00 79.12 109 GLU A C 1
ATOM 890 O O . GLU A 1 109 ? -21.727 -8.872 16.827 1.00 79.12 109 GLU A O 1
ATOM 895 N N . LEU A 1 110 ? -20.873 -7.171 15.630 1.00 80.88 110 LEU A N 1
ATOM 896 C CA . LEU A 1 110 ? -20.716 -7.923 14.386 1.00 80.88 110 LEU A CA 1
ATOM 897 C C . LEU A 1 110 ? -19.486 -8.839 14.408 1.00 80.88 110 LEU A C 1
ATOM 899 O O . LEU A 1 110 ? -19.541 -9.948 13.879 1.00 80.88 110 LEU A O 1
ATOM 903 N N . VAL A 1 111 ? -18.365 -8.375 14.964 1.00 85.69 111 VAL A N 1
ATOM 904 C CA . VAL A 1 111 ? -17.082 -9.096 14.876 1.00 85.69 111 VAL A CA 1
ATOM 905 C C . VAL A 1 111 ? -16.707 -9.862 16.140 1.00 85.69 111 VAL A C 1
ATOM 907 O O . VAL A 1 111 ? -15.922 -10.804 16.058 1.00 85.69 111 VAL A O 1
ATOM 910 N N . ASP A 1 112 ? -17.278 -9.514 17.292 1.00 86.81 112 ASP A N 1
ATOM 911 C CA . ASP A 1 112 ? -16.978 -10.129 18.585 1.00 86.81 112 ASP A CA 1
ATOM 912 C C . ASP A 1 112 ? -17.187 -11.649 18.590 1.00 86.81 112 ASP A C 1
ATOM 914 O O . ASP A 1 112 ? -16.364 -12.320 19.215 1.00 86.81 112 ASP A O 1
ATOM 918 N N . PRO A 1 113 ? -18.198 -12.237 17.909 1.00 90.19 113 PRO A N 1
ATOM 919 C CA . PRO A 1 113 ? -18.317 -13.692 17.815 1.00 90.19 113 PRO A CA 1
ATOM 920 C C . PRO A 1 113 ? -17.125 -14.344 17.103 1.00 90.19 113 PRO A C 1
ATOM 922 O O . PRO A 1 113 ? -16.625 -15.373 17.553 1.00 90.19 113 PRO A O 1
ATOM 925 N N . LEU A 1 114 ? -16.635 -13.727 16.021 1.00 90.38 114 LEU A N 1
ATOM 926 C CA . LEU A 1 114 ? -15.446 -14.195 15.306 1.00 90.38 114 LEU A CA 1
ATOM 927 C C . LEU A 1 114 ? -14.202 -14.045 16.183 1.00 90.38 1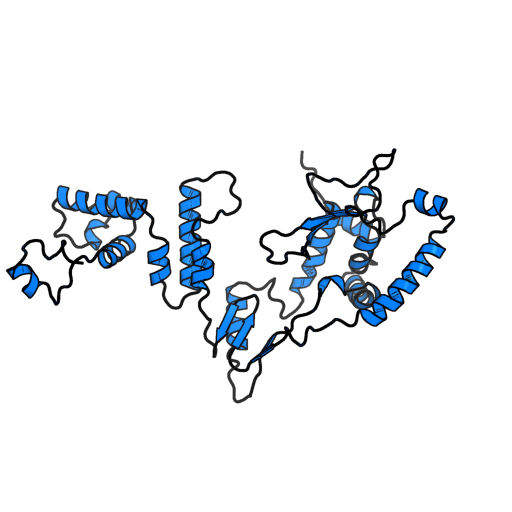14 LEU A C 1
ATOM 929 O O . LEU A 1 114 ? -13.410 -14.974 16.288 1.00 90.38 114 LEU A O 1
ATOM 933 N N . PHE A 1 115 ? -14.030 -12.890 16.824 1.00 93.38 115 PHE A N 1
ATOM 934 C CA . PHE A 1 115 ? -12.872 -12.629 17.674 1.00 93.38 115 PHE A CA 1
ATOM 935 C C . PHE A 1 115 ? -12.851 -13.487 18.935 1.00 93.38 115 PHE A C 1
ATOM 937 O O . PHE A 1 115 ? -11.771 -13.903 19.333 1.00 93.38 115 PHE A O 1
ATOM 944 N N . ARG A 1 116 ? -14.012 -13.859 19.486 1.00 93.19 116 ARG A N 1
ATOM 945 C CA . ARG A 1 116 ? -14.094 -14.868 20.548 1.00 93.19 116 ARG A CA 1
ATOM 946 C C . ARG A 1 116 ? -13.554 -16.212 20.082 1.00 93.19 116 ARG A C 1
ATOM 948 O O . ARG A 1 116 ? -12.720 -16.793 20.756 1.00 93.19 116 ARG A O 1
ATOM 955 N N . ALA A 1 117 ? -13.971 -16.668 18.900 1.00 93.75 117 ALA A N 1
ATOM 956 C CA . ALA A 1 117 ? -13.467 -17.920 18.345 1.00 93.75 117 ALA A CA 1
ATOM 957 C C . ALA A 1 117 ? -11.949 -17.876 18.093 1.00 93.75 117 ALA A C 1
ATOM 959 O O . ALA A 1 117 ? -11.279 -18.900 18.196 1.00 93.75 117 ALA A O 1
ATOM 960 N N . LEU A 1 118 ? -11.393 -16.702 17.770 1.00 93.62 118 LEU A N 1
ATOM 961 C CA . LEU A 1 118 ? -9.945 -16.518 17.664 1.00 93.62 118 LEU A CA 1
ATOM 962 C C . LEU A 1 118 ? -9.253 -16.551 19.027 1.00 93.62 118 LEU A C 1
ATOM 964 O O . LEU A 1 118 ? -8.213 -17.192 19.148 1.00 93.62 118 LEU A O 1
ATOM 968 N N . ASP A 1 119 ? -9.816 -15.879 20.029 1.00 94.94 119 ASP A N 1
ATOM 969 C CA . ASP A 1 119 ? -9.320 -15.930 21.403 1.00 94.94 119 ASP A CA 1
ATOM 970 C C . ASP A 1 119 ? -9.287 -17.386 21.900 1.00 94.94 119 ASP A C 1
ATOM 972 O O . ASP A 1 119 ? -8.215 -17.874 22.259 1.00 94.94 119 ASP A O 1
ATOM 976 N N . ASP A 1 120 ? -10.386 -18.131 21.745 1.00 94.94 120 ASP A N 1
ATOM 977 C CA . ASP A 1 120 ? -10.474 -19.556 22.093 1.00 94.94 120 ASP A CA 1
ATOM 978 C C . ASP A 1 120 ? -9.428 -20.405 21.343 1.00 94.94 120 ASP A C 1
ATOM 980 O O . ASP A 1 120 ? -8.762 -21.259 21.931 1.00 94.94 120 ASP A O 1
ATOM 984 N N . LEU A 1 121 ? -9.247 -20.158 20.039 1.00 94.19 121 LEU A N 1
ATOM 985 C CA . LEU A 1 121 ? -8.305 -20.900 19.195 1.00 94.19 121 LEU A CA 1
ATOM 986 C C . LEU A 1 121 ? -6.844 -20.702 19.623 1.00 94.19 121 LEU A C 1
ATOM 988 O O . LEU A 1 121 ? -6.041 -21.630 19.520 1.00 94.19 121 LEU A O 1
ATOM 992 N N . PHE A 1 122 ? -6.486 -19.494 20.057 1.00 92.19 122 PHE A N 1
ATOM 993 C CA . PHE A 1 122 ? -5.119 -19.147 20.447 1.00 92.19 122 PHE A CA 1
ATOM 994 C C . PHE A 1 122 ? -4.883 -19.198 21.965 1.00 92.19 122 PHE A C 1
ATOM 996 O O . PHE A 1 122 ? -3.752 -18.975 22.398 1.00 92.19 122 PHE A O 1
ATOM 1003 N N . GLY A 1 123 ? -5.904 -19.542 22.756 1.00 93.88 123 GLY A N 1
ATOM 1004 C CA . GLY A 1 123 ? -5.818 -19.669 24.212 1.00 93.88 123 GLY A CA 1
ATOM 1005 C C . GLY A 1 123 ? -5.807 -18.333 24.958 1.00 93.88 123 GLY A C 1
ATOM 1006 O O . GLY A 1 123 ? -5.227 -18.246 26.038 1.00 93.88 123 GLY A O 1
ATOM 1007 N N . PHE A 1 124 ? -6.413 -17.299 24.378 1.00 95.06 124 PHE A N 1
ATOM 1008 C CA . PHE A 1 124 ? -6.631 -15.998 25.005 1.00 95.06 124 PHE A CA 1
ATOM 1009 C C . PHE A 1 124 ? -8.064 -15.888 25.530 1.00 95.06 124 PHE A C 1
ATOM 1011 O O . PHE A 1 124 ? -8.946 -16.645 25.138 1.00 95.06 124 PHE A O 1
ATOM 1018 N N . SER A 1 125 ? -8.294 -14.943 26.436 1.00 92.12 125 SER A N 1
ATOM 1019 C CA . SER A 1 125 ? -9.613 -14.687 27.023 1.00 92.12 125 SER A CA 1
ATOM 1020 C C . SER A 1 125 ? -10.309 -13.473 26.407 1.00 92.12 125 SER A C 1
ATOM 1022 O O . SER A 1 125 ? -11.537 -13.420 26.375 1.00 92.12 125 SER A O 1
ATOM 1024 N N . ASN A 1 126 ? -9.548 -12.466 25.974 1.00 90.12 126 ASN A N 1
ATOM 1025 C CA . ASN A 1 126 ? -10.102 -11.183 25.530 1.00 90.12 126 ASN A CA 1
ATOM 1026 C C . ASN A 1 126 ? -9.177 -10.419 24.560 1.00 90.12 126 ASN A C 1
ATOM 1028 O O . ASN A 1 126 ? -9.398 -9.236 24.287 1.00 90.12 126 ASN A O 1
ATOM 1032 N N . LEU A 1 127 ? -8.116 -11.043 24.050 1.00 93.50 127 LEU A N 1
ATOM 1033 C CA . LEU A 1 127 ? -7.090 -10.344 23.285 1.00 93.50 127 LEU A CA 1
ATOM 1034 C C . LEU A 1 127 ? -7.612 -9.811 21.942 1.00 93.50 127 LEU A C 1
ATOM 1036 O O . LEU A 1 127 ? -7.443 -8.627 21.639 1.00 93.50 127 LEU A O 1
ATOM 1040 N N . TYR A 1 128 ? -8.240 -10.653 21.124 1.00 93.62 128 TYR A N 1
ATOM 1041 C CA . TYR A 1 128 ? -8.792 -10.260 19.828 1.00 93.62 128 TYR A CA 1
ATOM 1042 C C . TYR A 1 128 ? -10.097 -9.485 19.999 1.00 93.62 128 TYR A C 1
ATOM 1044 O O . TYR A 1 128 ? -10.291 -8.472 19.317 1.00 93.62 128 TYR A O 1
ATOM 1052 N N . GLN A 1 129 ? -10.955 -9.883 20.946 1.00 90.25 129 GLN A N 1
ATOM 1053 C CA . GLN A 1 129 ? -12.194 -9.155 21.258 1.00 90.25 129 GLN A CA 1
ATOM 1054 C C . GLN A 1 129 ? -11.936 -7.701 21.688 1.00 90.25 129 GLN A C 1
ATOM 1056 O O . GLN A 1 129 ? -12.763 -6.816 21.457 1.00 90.25 129 GLN A O 1
ATOM 1061 N N . PHE A 1 130 ? -10.761 -7.407 22.250 1.00 90.00 130 PHE A N 1
ATOM 1062 C CA . PHE A 1 130 ? -10.386 -6.047 22.623 1.00 90.00 130 PHE A CA 1
ATOM 1063 C C . PHE A 1 130 ? -10.261 -5.072 21.435 1.00 90.00 130 PHE A C 1
ATOM 1065 O O . PHE A 1 130 ? -10.394 -3.861 21.627 1.00 90.00 130 PHE A O 1
ATOM 1072 N N . THR A 1 131 ? -10.090 -5.564 20.203 1.00 90.94 131 THR A N 1
ATOM 1073 C CA . THR A 1 131 ? -9.839 -4.746 19.000 1.00 90.94 131 THR A CA 1
ATOM 1074 C C . THR A 1 131 ? -10.856 -3.614 18.814 1.00 90.94 131 THR A C 1
ATOM 1076 O O . THR A 1 131 ? -10.468 -2.477 18.546 1.00 90.94 131 THR A O 1
ATOM 1079 N N . HIS A 1 132 ? -12.156 -3.888 18.979 1.00 85.12 132 HIS A N 1
ATOM 1080 C CA . HIS A 1 132 ? -13.203 -2.863 18.843 1.00 85.12 132 HIS A CA 1
ATOM 1081 C C . HIS A 1 132 ? -13.483 -2.093 20.132 1.00 85.12 132 HIS A C 1
ATOM 1083 O O . HIS A 1 132 ? -14.063 -1.010 20.073 1.00 85.12 132 HIS A O 1
ATOM 1089 N N . ARG A 1 133 ? -13.025 -2.595 21.283 1.00 84.12 133 ARG A N 1
ATOM 1090 C CA . ARG A 1 133 ? -13.148 -1.904 22.571 1.00 84.12 133 ARG A CA 1
ATOM 1091 C C . ARG A 1 133 ? -12.101 -0.809 22.725 1.00 84.12 133 ARG A C 1
ATOM 1093 O O . ARG A 1 133 ? -12.408 0.248 23.268 1.00 84.12 133 ARG A O 1
ATOM 1100 N N . PHE A 1 134 ? -10.893 -1.016 22.201 1.00 88.25 134 PHE A N 1
A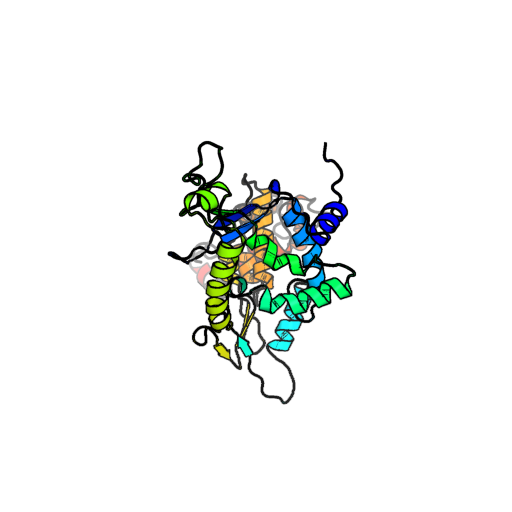TOM 1101 C CA . PHE A 1 134 ? -9.807 -0.046 22.324 1.00 88.25 134 PHE A CA 1
ATOM 1102 C C . PHE A 1 134 ? -10.164 1.363 21.804 1.00 88.25 134 PHE A C 1
ATOM 1104 O O . PHE A 1 134 ? -9.984 2.328 22.555 1.00 88.25 134 PHE A O 1
ATOM 1111 N N . PRO A 1 135 ? -10.732 1.534 20.590 1.00 85.00 135 PRO A N 1
ATOM 1112 C CA . PRO A 1 135 ? -11.141 2.855 20.122 1.00 85.00 135 PRO A CA 1
ATOM 1113 C C . PRO A 1 135 ? -12.242 3.498 20.968 1.00 85.00 135 PRO A C 1
ATOM 1115 O O . PRO A 1 135 ? -12.313 4.720 21.010 1.00 85.00 135 PRO A O 1
ATOM 1118 N N . LEU A 1 136 ? -13.101 2.709 21.630 1.00 81.25 136 LEU A N 1
ATOM 1119 C CA . LEU A 1 136 ? -14.184 3.222 22.480 1.00 81.25 136 LEU A CA 1
ATOM 1120 C C . LEU A 1 136 ? -13.657 3.829 23.779 1.00 81.25 136 LEU A C 1
ATOM 1122 O O . LEU A 1 136 ? -14.220 4.803 24.265 1.00 81.25 136 LEU A O 1
ATOM 1126 N N . ILE A 1 137 ? -12.568 3.279 24.317 1.00 81.88 137 ILE A N 1
ATOM 1127 C CA . ILE A 1 137 ? -11.983 3.750 25.575 1.00 81.88 137 ILE A CA 1
ATOM 1128 C C . ILE A 1 137 ? -10.874 4.792 25.393 1.00 81.88 137 ILE A C 1
ATOM 1130 O O . ILE A 1 137 ? -10.330 5.279 26.383 1.00 81.88 137 ILE A O 1
ATOM 1134 N N . SER A 1 138 ? -10.522 5.109 24.146 1.00 86.81 138 SER A N 1
ATOM 1135 C CA . SER A 1 138 ? -9.403 5.988 23.809 1.00 86.81 138 SER A CA 1
ATOM 1136 C C . SER A 1 138 ? -9.835 7.419 23.510 1.00 86.81 138 SER A C 1
ATOM 1138 O O . SER A 1 138 ? -10.873 7.665 22.893 1.00 86.81 138 SER A O 1
ATOM 1140 N N . LYS A 1 139 ? -8.984 8.378 23.887 1.00 86.75 139 LYS A N 1
ATOM 1141 C CA . LYS A 1 139 ? -9.084 9.774 23.447 1.00 86.75 139 LYS A CA 1
ATOM 1142 C C . LYS A 1 139 ? -8.652 9.845 21.982 1.00 86.75 139 LYS A C 1
ATOM 1144 O O . LYS A 1 139 ? -7.546 9.410 21.653 1.00 86.75 139 LYS A O 1
ATOM 1149 N N . LEU A 1 140 ? -9.507 10.376 21.107 1.00 88.06 140 LEU A N 1
ATOM 1150 C CA . LEU A 1 140 ? -9.197 10.537 19.686 1.00 88.06 140 LEU A CA 1
ATOM 1151 C C . LEU A 1 140 ? -8.823 11.989 19.390 1.00 88.06 140 LEU A C 1
ATOM 1153 O O . LEU A 1 140 ? -9.673 12.874 19.414 1.00 88.06 140 LEU A O 1
ATOM 1157 N N . LEU A 1 141 ? -7.557 12.222 19.064 1.00 90.00 141 LEU A N 1
ATOM 1158 C CA . LEU A 1 141 ? -7.022 13.539 18.730 1.00 90.00 141 LEU A CA 1
ATOM 1159 C C . LEU A 1 141 ? -6.875 13.686 17.218 1.00 90.00 141 LEU A C 1
ATOM 1161 O O . LEU A 1 141 ? -6.372 12.781 16.558 1.00 90.00 141 LEU A O 1
ATOM 1165 N N . PHE A 1 142 ? -7.245 14.833 16.661 1.00 88.88 142 PHE A N 1
ATOM 1166 C CA . PHE A 1 142 ? -6.974 15.157 15.262 1.00 88.88 142 PHE A CA 1
ATOM 1167 C C . PHE A 1 142 ? -5.716 16.012 15.177 1.00 88.88 142 PHE A C 1
ATOM 1169 O O . PHE A 1 142 ? -5.673 17.123 15.700 1.00 88.88 142 PHE A O 1
ATOM 1176 N N . GLN A 1 143 ? -4.679 15.487 14.524 1.00 87.50 143 GLN A N 1
ATOM 1177 C CA . GLN A 1 143 ? -3.400 16.174 14.423 1.00 87.50 143 GLN A CA 1
ATOM 1178 C C . GLN A 1 143 ? -3.527 17.433 13.563 1.00 87.50 143 GLN A C 1
ATOM 1180 O O . GLN A 1 143 ? -3.747 17.356 12.355 1.00 87.50 143 GLN A O 1
ATOM 1185 N N . ASP A 1 144 ? -3.272 18.575 14.190 1.00 86.25 144 ASP A N 1
ATOM 1186 C CA . ASP A 1 144 ? -2.975 19.841 13.539 1.00 86.25 144 ASP A CA 1
ATOM 1187 C C . ASP A 1 144 ? -1.811 20.495 14.290 1.00 86.25 144 ASP A C 1
ATOM 1189 O O . ASP A 1 144 ? -1.829 20.597 15.516 1.00 86.25 144 ASP A O 1
ATOM 1193 N N . ARG A 1 145 ? -0.760 20.884 13.564 1.00 83.88 145 ARG A N 1
ATOM 1194 C CA . ARG A 1 145 ? 0.440 21.477 14.169 1.00 83.88 145 ARG A CA 1
ATOM 1195 C C . ARG A 1 145 ? 0.174 22.886 14.703 1.00 83.88 145 ARG A C 1
ATOM 1197 O O . ARG A 1 145 ? 0.870 23.315 15.616 1.00 83.88 145 ARG A O 1
ATOM 1204 N N . TYR A 1 146 ? -0.786 23.594 14.119 1.00 87.31 146 TYR A N 1
ATOM 1205 C CA . TYR A 1 146 ? -1.026 25.012 14.374 1.00 87.31 146 TYR A CA 1
ATOM 1206 C C . TYR A 1 146 ? -2.299 25.265 15.186 1.00 87.31 146 TYR A C 1
ATOM 1208 O O . TYR A 1 146 ? -2.491 26.373 15.674 1.00 87.31 146 TYR A O 1
ATOM 1216 N N . ALA A 1 147 ? -3.146 24.249 15.352 1.00 86.88 147 ALA A N 1
ATOM 1217 C CA . ALA A 1 147 ? -4.390 24.329 16.109 1.00 86.88 147 ALA A CA 1
ATOM 1218 C C . ALA A 1 147 ? -4.544 23.102 17.031 1.00 86.88 147 ALA A C 1
ATOM 1220 O O . ALA A 1 147 ? -5.296 22.180 16.691 1.00 86.88 147 ALA A O 1
ATOM 1221 N N . PRO A 1 148 ? -3.812 23.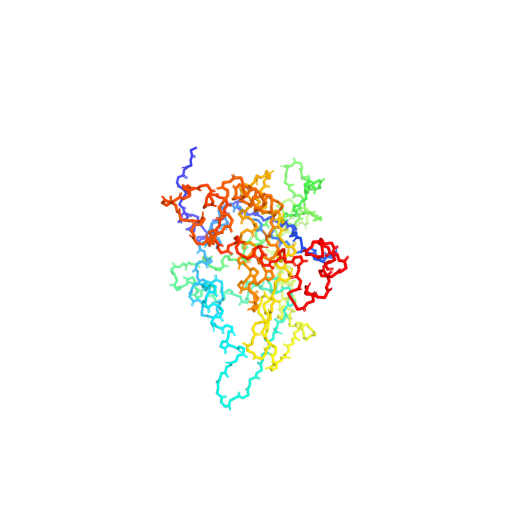044 18.163 1.00 86.75 148 PRO A N 1
ATOM 1222 C CA . PRO A 1 148 ? -3.990 21.981 19.150 1.00 86.75 148 PRO A CA 1
ATOM 1223 C C . PRO A 1 148 ? -5.406 22.021 19.759 1.00 86.75 148 PRO A C 1
ATOM 1225 O O . PRO A 1 148 ? -6.073 23.054 19.682 1.00 86.75 148 PRO A O 1
ATOM 1228 N N . PRO A 1 149 ? -5.890 20.913 20.350 1.00 87.25 149 PRO A N 1
ATOM 1229 C CA . PRO A 1 149 ? -7.154 20.921 21.078 1.00 87.25 149 PRO A CA 1
ATOM 1230 C C . PRO A 1 149 ? -7.077 21.846 22.295 1.00 87.25 149 PRO A C 1
ATOM 1232 O O . PRO A 1 149 ? -6.029 21.938 22.939 1.00 87.25 149 PRO A O 1
ATOM 1235 N N . ASP A 1 150 ? -8.203 22.476 22.626 1.00 85.44 150 ASP A N 1
ATOM 1236 C CA . ASP A 1 150 ? -8.343 23.242 23.862 1.00 85.44 150 ASP A CA 1
ATOM 1237 C C . ASP A 1 150 ? -8.067 22.343 25.069 1.00 85.44 150 ASP A C 1
ATOM 1239 O O . ASP A 1 150 ? -8.365 21.146 25.050 1.00 85.44 150 ASP A O 1
ATOM 1243 N N . GLN A 1 151 ? -7.486 22.912 26.121 1.00 86.31 151 GLN A N 1
ATOM 1244 C CA . GLN A 1 151 ? -7.092 22.176 27.317 1.00 86.31 151 GLN A CA 1
ATOM 1245 C C . GLN A 1 151 ? -7.840 22.692 28.541 1.00 86.31 151 GLN A C 1
ATOM 1247 O O . GLN A 1 151 ? -8.094 23.888 28.684 1.00 86.31 151 GLN A O 1
ATOM 1252 N N . SER A 1 152 ? -8.179 21.780 29.445 1.00 81.94 152 SER A N 1
ATOM 1253 C CA . SER A 1 152 ? -8.686 22.117 30.767 1.00 81.94 152 SER A CA 1
ATOM 1254 C C . SER A 1 152 ? -7.574 22.753 31.617 1.00 81.94 152 SER A C 1
ATOM 1256 O O . SER A 1 152 ? -6.389 22.632 31.291 1.00 81.94 152 SER A O 1
ATOM 1258 N N . PRO A 1 153 ? -7.908 23.348 32.776 1.00 80.94 153 PRO A N 1
ATOM 1259 C CA . PRO A 1 153 ? -6.901 23.821 33.728 1.00 80.94 153 PRO A CA 1
ATOM 1260 C C . PRO A 1 153 ? -5.930 22.729 34.213 1.00 80.94 153 PRO A C 1
ATOM 1262 O O . PRO A 1 153 ? -4.847 23.049 34.694 1.00 80.94 153 PRO A O 1
ATOM 1265 N N . SER A 1 154 ? -6.298 21.446 34.090 1.00 80.00 154 SER A N 1
ATOM 1266 C CA . SER A 1 154 ? -5.437 20.304 34.421 1.00 80.00 154 SER A CA 1
ATOM 1267 C C . SER A 1 154 ? -4.547 19.843 33.257 1.00 80.00 154 SER A C 1
ATOM 1269 O O . SER A 1 154 ? -3.824 18.865 33.412 1.00 80.00 154 SER A O 1
ATOM 1271 N N . GLY A 1 155 ? -4.609 20.508 32.096 1.00 79.94 155 GLY A N 1
ATOM 1272 C CA . GLY A 1 155 ? -3.854 20.159 30.886 1.00 79.94 155 GLY A CA 1
ATOM 1273 C C . GLY A 1 155 ? -4.490 19.060 30.026 1.00 79.94 155 GLY A C 1
ATOM 1274 O O . GLY A 1 155 ? -3.904 18.650 29.025 1.00 79.94 155 GLY A O 1
ATOM 1275 N N . GLU A 1 156 ? -5.686 18.588 30.384 1.00 80.88 156 GLU A N 1
ATOM 1276 C CA . GLU A 1 156 ? -6.396 17.536 29.648 1.00 80.88 156 GLU A CA 1
ATOM 1277 C C . GLU A 1 156 ? -7.129 18.116 28.431 1.00 80.88 156 GLU A C 1
ATOM 1279 O O . GLU A 1 156 ? -7.753 19.170 28.555 1.00 80.88 156 GLU A O 1
ATOM 1284 N N . PRO A 1 157 ? -7.105 17.455 27.260 1.00 82.12 157 PRO A N 1
ATOM 1285 C CA . PRO A 1 157 ? -7.789 17.958 26.079 1.00 82.12 157 PRO A CA 1
ATOM 1286 C C . PRO A 1 157 ? -9.311 17.936 26.273 1.00 82.12 157 PRO A C 1
ATOM 1288 O O . PRO A 1 157 ? -9.886 16.943 26.724 1.00 82.12 157 PRO A O 1
ATOM 1291 N N . ILE A 1 158 ? -9.962 19.027 25.888 1.00 81.00 158 ILE A N 1
ATOM 1292 C CA . ILE A 1 158 ? -11.411 19.214 25.931 1.00 81.00 158 ILE A CA 1
ATOM 1293 C C . ILE A 1 158 ? -12.015 18.718 24.616 1.00 81.00 158 ILE A C 1
ATOM 1295 O O . ILE A 1 158 ? -11.410 18.839 23.549 1.00 81.00 158 ILE A O 1
ATOM 1299 N N . GLU A 1 159 ? -13.211 18.136 24.692 1.00 80.31 159 GLU A N 1
ATOM 1300 C CA . GLU A 1 159 ? -13.956 17.710 23.510 1.00 80.31 159 GLU A CA 1
ATOM 1301 C C . GLU A 1 159 ? -14.295 18.898 22.595 1.00 80.31 159 GLU A C 1
ATOM 1303 O O . GLU A 1 159 ? -14.759 19.945 23.043 1.00 80.31 159 GLU A O 1
ATOM 1308 N N . GLY A 1 160 ? -14.071 18.728 21.295 1.00 81.19 160 GLY A N 1
ATOM 1309 C CA . GLY A 1 160 ? -14.299 19.754 20.287 1.00 81.19 160 GLY A CA 1
ATOM 1310 C C . GLY A 1 160 ? -13.859 19.297 18.899 1.00 81.19 160 GLY A C 1
ATOM 1311 O O . GLY A 1 160 ? -13.639 18.116 18.644 1.00 81.19 160 GLY A O 1
ATOM 1312 N N . ALA A 1 161 ? -13.664 20.243 17.978 1.00 81.19 161 ALA A N 1
ATOM 1313 C CA . ALA A 1 161 ? -13.304 19.930 16.589 1.00 81.19 161 ALA A CA 1
ATOM 1314 C C . ALA A 1 161 ? -11.971 19.160 16.437 1.00 81.19 161 ALA A C 1
ATOM 1316 O O . ALA A 1 161 ? -11.731 18.534 15.405 1.00 81.19 161 ALA A O 1
ATOM 1317 N N . ARG A 1 162 ? -11.088 19.218 17.445 1.00 83.25 162 ARG A N 1
ATOM 1318 C CA . ARG A 1 162 ? -9.743 18.612 17.430 1.00 83.25 162 ARG A CA 1
ATOM 1319 C C . ARG A 1 162 ? -9.570 17.432 18.387 1.00 83.25 162 ARG A C 1
ATOM 1321 O O . ARG A 1 162 ? -8.529 16.778 18.347 1.00 83.25 162 ARG A O 1
ATOM 1328 N N . CYS A 1 163 ? -10.568 17.134 19.214 1.00 80.81 163 CYS A N 1
ATOM 1329 C CA . CYS A 1 163 ? -10.528 16.052 20.190 1.00 80.81 163 CYS A CA 1
ATOM 1330 C C . CYS A 1 163 ? -11.933 15.483 20.381 1.00 80.81 163 CYS A C 1
ATOM 1332 O O . CYS A 1 163 ? -12.856 16.221 20.707 1.00 80.81 163 CYS A O 1
ATOM 1334 N N . VAL A 1 164 ? -12.091 14.175 20.203 1.00 78.69 164 VAL A N 1
ATOM 1335 C CA . VAL A 1 164 ? -13.331 13.462 20.522 1.00 78.69 164 VAL A CA 1
ATOM 1336 C C . VAL A 1 164 ? -13.066 12.583 21.735 1.00 78.69 164 VAL A C 1
ATOM 1338 O O . VAL A 1 164 ? -12.239 11.664 21.684 1.00 78.69 164 VAL A O 1
ATOM 1341 N N . LEU A 1 165 ? -13.775 12.869 22.825 1.00 66.94 165 LEU A N 1
ATOM 1342 C CA . LEU A 1 165 ? -13.707 12.097 24.059 1.00 66.94 165 LEU A CA 1
ATOM 1343 C C . LEU A 1 165 ? -14.810 11.041 24.020 1.00 66.94 165 LEU A C 1
ATOM 1345 O O . LEU A 1 165 ? -15.972 11.327 24.274 1.00 66.94 165 LEU A O 1
ATOM 1349 N N . ARG A 1 166 ? -14.455 9.797 23.684 1.00 66.50 166 ARG A N 1
ATOM 1350 C CA . ARG A 1 166 ? -15.438 8.698 23.662 1.00 66.50 166 ARG A CA 1
ATOM 1351 C C . ARG A 1 166 ? -15.836 8.200 25.049 1.00 66.50 166 ARG A C 1
ATOM 1353 O O . ARG A 1 166 ? -16.879 7.574 25.188 1.00 66.50 166 ARG A O 1
ATOM 1360 N N . ILE A 1 167 ? -15.032 8.520 26.063 1.00 62.03 167 ILE A N 1
ATOM 1361 C CA . ILE A 1 167 ? -15.430 8.440 27.465 1.00 62.03 167 ILE A CA 1
ATOM 1362 C C . ILE A 1 167 ? -15.489 9.877 27.990 1.00 62.03 167 ILE A C 1
ATOM 1364 O O . ILE A 1 167 ? -14.450 10.548 27.997 1.00 62.03 167 ILE A O 1
ATOM 1368 N N . PRO A 1 168 ? -16.658 10.368 28.433 1.00 59.31 168 PRO A N 1
ATOM 1369 C CA . PRO A 1 168 ? -16.754 11.673 29.063 1.00 59.31 168 PRO A CA 1
ATOM 1370 C C . PRO A 1 168 ? -15.867 11.701 30.306 1.00 59.31 168 PRO A C 1
ATOM 1372 O O . PRO A 1 168 ? -15.803 10.739 31.076 1.00 59.31 168 PRO A O 1
ATOM 1375 N N . SER A 1 169 ? -15.161 12.811 30.515 1.00 62.34 169 SER A N 1
ATOM 1376 C CA . SER A 1 169 ? -14.328 12.960 31.705 1.00 62.34 169 SER A CA 1
ATOM 1377 C C . SER A 1 169 ? -15.179 12.808 32.974 1.00 62.34 169 SER A C 1
ATOM 1379 O O . SER A 1 169 ? -16.374 13.117 32.996 1.00 62.34 169 SER A O 1
ATOM 1381 N N . LYS A 1 170 ? -14.567 12.378 34.086 1.00 63.59 170 LYS A N 1
ATOM 1382 C CA . LYS A 1 170 ? -15.269 12.314 35.383 1.00 63.59 170 LYS A CA 1
ATOM 1383 C C . LYS A 1 170 ? -15.881 13.664 35.778 1.00 63.59 170 LYS A C 1
ATOM 1385 O O . LYS A 1 170 ? -16.849 13.686 36.527 1.00 63.59 170 LYS A O 1
ATOM 1390 N N . GLN A 1 171 ? -15.319 14.771 35.294 1.00 62.69 171 GLN A N 1
ATOM 1391 C CA . GLN A 1 171 ? -15.858 16.114 35.476 1.00 62.69 171 GLN A CA 1
ATOM 1392 C C . GLN A 1 171 ? -17.123 16.340 34.630 1.00 62.69 171 GLN A C 1
ATOM 1394 O O . GLN A 1 171 ? -18.131 16.777 35.172 1.00 62.69 171 GLN A O 1
ATOM 1399 N N . TYR A 1 172 ? -17.113 15.948 33.353 1.00 64.38 172 TYR A N 1
ATOM 1400 C CA . TYR A 1 172 ? -18.270 16.037 32.454 1.00 64.38 172 TYR A CA 1
ATOM 1401 C C . TYR A 1 172 ? -19.491 15.269 32.988 1.00 64.38 172 TYR A C 1
ATOM 1403 O O . TYR A 1 172 ? -20.617 15.760 32.917 1.00 64.38 172 TYR A O 1
ATOM 1411 N N . LEU A 1 173 ? -19.272 14.073 33.552 1.00 59.72 173 LEU A N 1
ATOM 1412 C CA . LEU A 1 173 ? -20.336 13.270 34.170 1.00 59.72 173 LEU A CA 1
ATOM 1413 C C . LEU A 1 173 ? -20.935 13.959 35.405 1.00 59.72 173 LEU A C 1
ATOM 1415 O O . LEU A 1 173 ? -22.153 13.971 35.571 1.00 59.72 173 LEU A O 1
ATOM 1419 N N . ARG A 1 174 ? -20.092 14.592 36.235 1.00 68.06 174 ARG A N 1
ATOM 1420 C CA . ARG A 1 174 ? -20.537 15.367 37.407 1.00 68.06 174 ARG A CA 1
ATOM 1421 C C . ARG A 1 174 ? -21.317 16.619 37.009 1.00 68.06 174 ARG A C 1
ATOM 1423 O O . ARG A 1 174 ? -22.326 16.909 37.634 1.00 68.06 174 ARG A O 1
ATOM 1430 N N . GLU A 1 175 ? -20.883 17.333 35.969 1.00 72.38 175 GLU A N 1
ATOM 1431 C CA . GLU A 1 175 ? -21.550 18.549 35.472 1.00 72.38 175 GLU A CA 1
ATOM 1432 C C . GLU A 1 175 ? -22.952 18.275 34.908 1.00 72.38 175 GLU A C 1
ATOM 1434 O O . GLU A 1 175 ? -23.816 19.147 34.952 1.00 72.38 175 GLU A O 1
ATOM 1439 N N . ARG A 1 176 ? -23.196 17.061 34.401 1.00 67.12 176 ARG A N 1
ATOM 1440 C CA . ARG A 1 176 ? -24.493 16.636 33.846 1.00 67.12 176 ARG A CA 1
ATOM 1441 C C . ARG A 1 176 ? -25.288 15.698 34.755 1.00 67.12 176 ARG A C 1
ATOM 1443 O O . ARG A 1 176 ? -26.366 15.265 34.364 1.00 67.12 176 ARG A O 1
ATOM 1450 N N . ASN A 1 177 ? -24.775 15.407 35.950 1.00 78.81 177 ASN A N 1
ATOM 1451 C CA . ASN A 1 177 ? -25.382 14.502 36.926 1.00 78.81 177 ASN A CA 1
ATOM 1452 C C . ASN A 1 177 ? -25.722 13.108 36.349 1.00 78.81 177 ASN A C 1
ATOM 1454 O O . ASN A 1 177 ? -26.738 12.521 36.706 1.00 78.81 177 ASN A O 1
ATOM 1458 N N . LEU A 1 178 ? -24.882 12.603 35.435 1.00 66.12 178 LEU A N 1
ATOM 1459 C CA . LEU A 1 178 ? -25.041 11.295 34.792 1.00 66.12 178 LEU A CA 1
ATOM 1460 C C . LEU A 1 178 ? -24.114 10.271 35.447 1.00 66.12 178 LEU A C 1
ATOM 1462 O O . LEU A 1 178 ? -22.920 10.525 35.636 1.00 66.12 178 LEU A O 1
ATOM 1466 N N . THR A 1 179 ? -24.635 9.084 35.736 1.00 72.12 179 THR A N 1
ATOM 1467 C CA . THR A 1 179 ? -23.808 7.933 36.108 1.00 72.12 179 THR A CA 1
ATOM 1468 C C . THR A 1 179 ? -23.189 7.274 34.859 1.00 72.12 179 THR A C 1
ATOM 1470 O O . THR A 1 179 ? -23.743 7.377 33.760 1.00 72.12 179 THR A O 1
ATOM 1473 N N . PRO A 1 180 ? -22.034 6.583 34.980 1.00 54.28 180 PRO A N 1
ATOM 1474 C CA . PRO A 1 180 ? -21.441 5.826 33.871 1.00 54.28 180 PRO A CA 1
ATOM 1475 C C . PRO A 1 180 ? -22.402 4.807 33.236 1.00 54.28 180 PRO A C 1
ATOM 1477 O O . PRO A 1 180 ? -22.356 4.605 32.023 1.00 54.28 180 PRO A O 1
ATOM 1480 N N . ASP A 1 181 ? -23.294 4.212 34.032 1.00 53.47 181 ASP A N 1
ATOM 1481 C CA . ASP A 1 181 ? -24.314 3.261 33.573 1.00 53.47 181 ASP A CA 1
ATOM 1482 C C . ASP A 1 181 ? -25.406 3.948 32.740 1.00 53.47 181 ASP A C 1
ATOM 1484 O O . ASP A 1 181 ? -25.721 3.487 31.645 1.00 53.47 181 ASP A O 1
ATOM 1488 N N . GLU A 1 182 ? -25.930 5.094 33.185 1.00 63.25 182 GLU A N 1
ATOM 1489 C CA . GLU A 1 182 ? -26.928 5.871 32.429 1.00 63.25 182 GLU A CA 1
ATOM 1490 C C . GLU A 1 182 ? -26.368 6.390 31.097 1.00 63.25 182 GLU A C 1
ATOM 1492 O O . GLU A 1 182 ? -27.053 6.358 30.073 1.00 63.25 182 GLU A O 1
ATOM 1497 N N . TYR A 1 183 ? -25.097 6.806 31.088 1.00 58.62 183 TYR A N 1
ATOM 1498 C CA . TYR A 1 183 ? -24.383 7.172 29.864 1.00 58.62 183 TYR A CA 1
ATOM 1499 C C . TYR A 1 183 ? -24.232 5.976 28.913 1.00 58.62 183 TYR A C 1
ATOM 1501 O O . TYR A 1 183 ? -24.439 6.104 27.707 1.00 58.62 183 TYR A O 1
ATOM 1509 N N . THR A 1 184 ? -23.917 4.797 29.455 1.00 49.25 184 THR A N 1
ATOM 1510 C CA . THR A 1 184 ? -23.747 3.566 28.675 1.00 49.25 184 THR A CA 1
ATOM 1511 C C . THR A 1 184 ? -25.070 3.106 28.059 1.00 49.25 184 THR A C 1
ATOM 1513 O O . THR A 1 184 ? -25.089 2.749 26.886 1.00 49.25 184 THR A O 1
ATOM 1516 N N . VAL A 1 185 ? -26.192 3.186 28.781 1.00 54.00 185 VAL A N 1
ATOM 1517 C CA . VAL A 1 185 ? -27.529 2.843 28.254 1.00 54.00 185 VAL A CA 1
ATOM 1518 C C . VAL A 1 185 ? -27.954 3.786 27.119 1.00 54.00 185 VAL A C 1
ATOM 1520 O O . VAL A 1 185 ? -28.437 3.320 26.087 1.00 54.00 185 VAL A O 1
ATOM 1523 N N . GLN A 1 186 ? -27.718 5.097 27.250 1.00 59.25 186 GLN A N 1
ATOM 1524 C CA . GLN A 1 186 ? -27.994 6.065 26.176 1.00 59.25 186 GLN A CA 1
ATOM 1525 C C . GLN A 1 186 ? -27.085 5.854 24.959 1.00 59.25 186 GLN A C 1
ATOM 1527 O O . GLN A 1 186 ? -27.538 5.912 23.814 1.00 59.25 186 GLN A O 1
ATOM 1532 N N . PHE A 1 187 ? -25.805 5.563 25.197 1.00 53.97 187 PHE A N 1
ATOM 1533 C CA . PHE A 1 187 ? -24.857 5.218 24.145 1.00 53.97 187 PHE A CA 1
ATOM 1534 C C . PHE A 1 187 ? -25.277 3.942 23.405 1.00 53.97 187 PHE A C 1
ATOM 1536 O O . PHE A 1 187 ? -25.230 3.916 22.178 1.00 53.97 187 PHE A O 1
ATOM 1543 N N . LEU A 1 188 ? -25.746 2.915 24.123 1.00 46.50 188 LEU A N 1
ATOM 1544 C CA . LEU A 1 188 ? -26.225 1.656 23.548 1.00 46.50 188 LEU A CA 1
ATOM 1545 C C . LEU A 1 188 ? -27.495 1.833 22.699 1.00 46.50 188 LEU A C 1
ATOM 1547 O O . LEU A 1 188 ? -27.594 1.193 21.659 1.00 46.50 188 LEU A O 1
ATOM 1551 N N . GLN A 1 189 ? -28.417 2.736 23.054 1.00 54.12 189 GLN A N 1
ATOM 1552 C CA . GLN A 1 189 ? -29.585 3.061 22.212 1.00 54.12 189 GLN A CA 1
ATOM 1553 C C . GLN A 1 189 ? -29.192 3.763 20.900 1.00 54.12 189 GLN A C 1
ATOM 1555 O O . GLN A 1 189 ? -29.687 3.417 19.827 1.00 54.12 189 GLN A O 1
ATOM 1560 N N . VAL A 1 190 ? -28.246 4.709 20.954 1.00 56.09 190 VAL A N 1
ATOM 1561 C CA . VAL A 1 190 ? -27.672 5.345 19.750 1.00 56.09 190 VAL A CA 1
ATOM 1562 C C . VAL A 1 190 ? -26.896 4.321 18.913 1.00 56.09 190 VAL A C 1
ATOM 1564 O O . VAL A 1 190 ? -26.923 4.358 17.678 1.00 56.09 190 VAL A O 1
ATOM 1567 N N . LEU A 1 191 ? -26.219 3.381 19.575 1.00 48.00 191 LEU A N 1
ATOM 1568 C CA . LEU A 1 191 ? -25.506 2.278 18.944 1.00 48.00 191 LEU A CA 1
ATOM 1569 C C . LEU A 1 191 ? -26.479 1.313 18.252 1.00 48.00 191 LEU A C 1
ATOM 1571 O O . LEU A 1 191 ? -26.206 0.949 17.120 1.00 48.00 191 LEU A O 1
ATOM 1575 N N . GLU A 1 192 ? -27.622 0.966 18.847 1.00 50.16 192 GLU A N 1
ATOM 1576 C CA . GLU A 1 192 ? -28.652 0.074 18.283 1.00 50.16 192 GLU A CA 1
ATOM 1577 C C . GLU A 1 192 ? -29.287 0.640 16.995 1.00 50.16 192 GLU A C 1
ATOM 1579 O O . GLU A 1 192 ? -29.367 -0.053 15.970 1.00 50.16 192 GLU A O 1
ATOM 1584 N N . GLU A 1 193 ? -29.631 1.933 16.981 1.00 55.62 193 GLU A N 1
ATOM 1585 C CA . GLU A 1 193 ? -30.052 2.636 15.758 1.00 55.62 193 GLU A CA 1
ATOM 1586 C C . GLU A 1 193 ? -28.944 2.658 14.697 1.00 55.62 193 GLU A C 1
ATOM 1588 O O . GLU A 1 193 ? -29.203 2.517 13.496 1.00 55.62 193 GLU A O 1
ATOM 1593 N N . THR A 1 194 ? -27.693 2.827 15.130 1.00 51.84 194 THR A N 1
ATOM 1594 C CA . THR A 1 194 ? -26.528 2.820 14.241 1.00 51.84 194 THR A CA 1
ATOM 1595 C C . THR A 1 194 ? -26.241 1.412 13.717 1.00 51.84 194 THR A C 1
ATOM 1597 O O . THR A 1 194 ? -25.860 1.280 12.560 1.00 51.84 194 THR A O 1
ATOM 1600 N N . CYS A 1 195 ? -26.464 0.360 14.506 1.00 46.94 195 CYS A N 1
ATOM 1601 C CA . CYS A 1 195 ? -26.245 -1.050 14.178 1.00 46.94 195 CYS A CA 1
ATOM 1602 C C . CYS A 1 195 ? -27.266 -1.561 13.159 1.00 46.94 195 CYS A C 1
ATOM 1604 O O . CYS A 1 195 ? -26.875 -2.207 12.189 1.00 46.94 195 CYS A O 1
ATOM 1606 N N . THR A 1 196 ? -28.538 -1.172 13.287 1.00 54.47 196 THR A N 1
ATOM 1607 C CA . THR A 1 196 ? -29.576 -1.469 12.281 1.00 54.47 196 THR A CA 1
ATOM 1608 C C . THR A 1 196 ? -29.277 -0.769 10.945 1.00 54.47 196 THR A C 1
ATOM 1610 O O . THR A 1 196 ? -29.536 -1.311 9.872 1.00 54.47 196 THR A O 1
ATOM 1613 N N . LYS A 1 197 ? -28.642 0.413 10.995 1.00 53.81 197 LYS A N 1
ATOM 1614 C CA . LYS A 1 197 ? -28.151 1.162 9.821 1.00 53.81 197 LYS A CA 1
ATOM 1615 C C . LYS A 1 197 ? -26.775 0.712 9.312 1.00 53.81 197 LYS A C 1
ATOM 1617 O O . LYS A 1 197 ? -26.417 1.056 8.190 1.00 53.81 197 LYS A O 1
ATOM 1622 N N . SER A 1 198 ? -26.001 -0.046 10.095 1.00 53.66 198 SER A N 1
ATOM 1623 C CA . SER A 1 198 ? -24.621 -0.453 9.767 1.00 53.66 198 SER A CA 1
ATOM 1624 C C . SER A 1 198 ? -24.555 -1.550 8.705 1.00 53.66 198 SER A C 1
ATOM 1626 O O . SER A 1 198 ? -23.456 -2.003 8.392 1.00 53.66 198 SER A O 1
ATOM 1628 N N . GLY A 1 199 ? -25.700 -1.947 8.130 1.00 63.66 199 GLY A N 1
ATOM 1629 C CA . GLY A 1 199 ? -25.788 -2.789 6.941 1.00 63.66 199 GLY A CA 1
ATOM 1630 C C . GLY A 1 199 ? -24.789 -2.311 5.897 1.00 63.66 199 GLY A C 1
ATOM 1631 O O . GLY A 1 199 ? -25.007 -1.291 5.249 1.00 63.66 199 GLY A O 1
ATOM 1632 N N . ILE A 1 200 ? -23.659 -3.020 5.824 1.00 67.50 200 ILE A N 1
ATOM 1633 C CA . ILE A 1 200 ? -22.456 -2.630 5.097 1.00 67.50 200 ILE A CA 1
ATOM 1634 C C . ILE A 1 200 ? -22.858 -2.141 3.706 1.00 67.50 200 ILE A C 1
ATOM 1636 O O . ILE A 1 200 ? -23.316 -2.914 2.863 1.00 67.50 200 ILE A O 1
ATOM 1640 N N . VAL A 1 201 ? -22.730 -0.831 3.490 1.00 69.81 201 VAL A N 1
ATOM 1641 C CA . VAL A 1 201 ? -23.318 -0.191 2.316 1.00 69.81 201 VAL A CA 1
ATOM 1642 C C . VAL A 1 201 ? -22.412 -0.421 1.117 1.00 69.81 201 VAL A C 1
ATOM 1644 O O . VAL A 1 201 ? -21.332 0.169 1.005 1.00 69.81 201 VAL A O 1
ATOM 1647 N N . ILE A 1 202 ? -22.877 -1.256 0.191 1.00 68.81 202 ILE A N 1
ATOM 1648 C CA . ILE A 1 202 ? -22.280 -1.377 -1.137 1.00 68.81 202 ILE A CA 1
ATOM 1649 C C . ILE A 1 202 ? -22.668 -0.145 -1.943 1.00 68.81 202 ILE A C 1
ATOM 1651 O O . ILE A 1 202 ? -23.848 0.174 -2.113 1.00 68.81 202 ILE A O 1
ATOM 1655 N N . LYS A 1 203 ? -21.673 0.536 -2.502 1.00 73.25 203 LYS A N 1
ATOM 1656 C CA . LYS A 1 203 ? -21.920 1.615 -3.446 1.00 73.25 203 LYS A CA 1
ATOM 1657 C C . LYS A 1 203 ? -22.205 1.025 -4.816 1.00 73.25 203 LYS A C 1
ATOM 1659 O O . LYS A 1 203 ? -21.315 0.897 -5.650 1.00 73.25 203 LYS A O 1
ATOM 1664 N N . VAL A 1 204 ? -23.464 0.681 -5.065 1.00 72.38 204 VAL A N 1
ATOM 1665 C CA . VAL A 1 204 ? -23.883 0.008 -6.308 1.00 72.38 204 VAL A CA 1
ATOM 1666 C C . VAL A 1 204 ? -23.489 0.797 -7.564 1.00 72.38 204 VAL A C 1
ATOM 1668 O O . VAL A 1 204 ? -23.149 0.194 -8.572 1.00 72.38 204 VAL A O 1
ATOM 1671 N N . ARG A 1 205 ? -23.488 2.137 -7.507 1.00 73.88 205 ARG A N 1
ATOM 1672 C CA . ARG A 1 205 ? -23.084 2.997 -8.636 1.00 73.88 205 ARG A CA 1
ATOM 1673 C C . ARG A 1 205 ? -21.570 3.065 -8.871 1.00 73.88 205 ARG A C 1
ATOM 1675 O O . ARG A 1 205 ? -21.162 3.387 -9.978 1.00 73.88 205 ARG A O 1
ATOM 1682 N N . GLU A 1 206 ? -20.761 2.819 -7.841 1.00 76.31 206 GLU A N 1
ATOM 1683 C CA . GLU A 1 206 ? -19.288 2.824 -7.926 1.00 76.31 206 GLU A CA 1
ATOM 1684 C C . GLU A 1 206 ? -18.727 1.402 -8.120 1.00 76.31 206 GLU A C 1
ATOM 1686 O O . GLU A 1 206 ? -17.620 1.228 -8.622 1.00 76.31 206 GLU A O 1
ATOM 1691 N N . SER A 1 207 ? -19.520 0.383 -7.782 1.00 78.38 207 SER A N 1
ATOM 1692 C CA . SER A 1 207 ? -19.241 -1.020 -8.078 1.00 78.38 207 SER A CA 1
ATOM 1693 C C . SER A 1 207 ? -19.561 -1.319 -9.539 1.00 78.38 207 SER A C 1
ATOM 1695 O O . SER A 1 207 ? -20.594 -0.902 -10.061 1.00 78.38 207 SER A O 1
ATOM 1697 N N . TRP A 1 208 ? -18.702 -2.076 -10.211 1.00 82.62 208 TRP A N 1
ATOM 1698 C CA . TRP A 1 208 ? -18.879 -2.383 -11.627 1.00 82.62 208 TRP A CA 1
ATOM 1699 C C . TRP A 1 208 ? -18.512 -3.828 -11.936 1.00 82.62 208 TRP A C 1
ATOM 1701 O O . TRP A 1 208 ? -17.862 -4.527 -11.159 1.00 82.62 208 TRP A O 1
ATOM 1711 N N . ARG A 1 209 ? -18.981 -4.293 -13.093 1.00 80.00 209 ARG A N 1
ATOM 1712 C CA . ARG A 1 209 ? -18.749 -5.652 -13.577 1.00 80.00 209 ARG A CA 1
ATOM 1713 C C . ARG A 1 209 ? -18.292 -5.629 -15.022 1.00 80.00 209 ARG A C 1
ATOM 1715 O O . ARG A 1 209 ? -18.768 -4.808 -15.806 1.00 80.00 209 ARG A O 1
ATOM 1722 N N . SER A 1 210 ? -17.407 -6.540 -15.391 1.00 83.62 210 SER A N 1
ATOM 1723 C CA . SER A 1 210 ? -16.957 -6.693 -16.772 1.00 83.62 210 SER A CA 1
ATOM 1724 C C . SER A 1 210 ? -16.530 -8.125 -17.046 1.00 83.62 210 SER A C 1
ATOM 1726 O O . SER A 1 210 ? -16.018 -8.816 -16.171 1.00 83.62 210 SER A O 1
ATOM 1728 N N . ARG A 1 211 ? -16.733 -8.569 -18.286 1.00 78.62 211 ARG A N 1
ATOM 1729 C CA . ARG A 1 211 ? -16.206 -9.853 -18.775 1.00 78.62 211 ARG A CA 1
ATOM 1730 C C . ARG A 1 211 ? -14.773 -9.740 -19.289 1.00 78.62 211 ARG A C 1
ATOM 1732 O O . ARG A 1 211 ? -14.058 -10.726 -19.325 1.00 78.62 211 ARG A O 1
ATOM 1739 N N . ARG A 1 212 ? -14.368 -8.532 -19.688 1.00 82.12 212 ARG A N 1
ATOM 1740 C CA . ARG A 1 212 ? -13.097 -8.273 -20.380 1.00 82.12 212 ARG A CA 1
ATOM 1741 C C . ARG A 1 212 ? -12.074 -7.569 -19.504 1.00 82.12 212 ARG A C 1
ATOM 1743 O O . ARG A 1 212 ? -10.885 -7.812 -19.641 1.00 82.12 212 ARG A O 1
ATOM 1750 N N . LEU A 1 213 ? -12.540 -6.687 -18.622 1.00 89.44 213 LEU A N 1
ATOM 1751 C CA . LEU A 1 213 ? -11.688 -5.878 -17.759 1.00 89.44 213 LEU A CA 1
ATOM 1752 C C . LEU A 1 213 ? -11.702 -6.439 -16.335 1.00 89.44 213 LEU A C 1
ATOM 1754 O O . LEU A 1 213 ? -12.767 -6.602 -15.741 1.00 89.44 213 LEU A O 1
ATOM 1758 N N . LEU A 1 214 ? -10.522 -6.687 -15.783 1.00 89.19 214 LEU A N 1
ATOM 1759 C CA . LEU A 1 214 ? -10.305 -6.946 -14.364 1.00 89.19 214 LEU A CA 1
ATOM 1760 C C . LEU A 1 214 ? -9.516 -5.778 -13.772 1.00 89.19 214 LEU A C 1
ATOM 1762 O O . LEU A 1 214 ? -8.526 -5.339 -14.354 1.00 89.19 214 LEU A O 1
ATOM 1766 N N . GLU A 1 215 ? -9.934 -5.293 -12.607 1.00 90.81 215 GLU A N 1
ATOM 1767 C CA . GLU A 1 215 ? -9.180 -4.317 -11.823 1.00 90.81 215 GLU A CA 1
ATOM 1768 C C . GLU A 1 215 ? -8.888 -4.881 -10.439 1.00 90.81 215 GLU A C 1
ATOM 1770 O O . GLU A 1 215 ? -9.753 -5.471 -9.795 1.00 90.81 215 GLU A O 1
ATOM 1775 N N . TYR A 1 216 ? -7.645 -4.710 -9.998 1.00 90.00 216 TYR A N 1
ATOM 1776 C CA . TYR A 1 216 ? -7.227 -5.038 -8.646 1.00 90.00 216 TYR A CA 1
ATOM 1777 C C . TYR A 1 216 ? -6.166 -4.051 -8.174 1.00 90.00 216 TYR A C 1
ATOM 1779 O O . TYR A 1 216 ? -5.053 -4.011 -8.705 1.00 90.00 216 TYR A O 1
ATOM 1787 N N . GLY A 1 217 ? -6.488 -3.233 -7.172 1.00 86.12 217 GLY A N 1
ATOM 1788 C CA . GLY A 1 217 ? -5.525 -2.303 -6.578 1.00 86.12 217 GLY A CA 1
ATOM 1789 C C . GLY A 1 217 ? -4.948 -1.301 -7.586 1.00 86.12 217 GLY A C 1
ATOM 1790 O O . GLY A 1 217 ? -3.766 -0.957 -7.511 1.00 86.12 217 GLY A O 1
ATOM 1791 N N . ARG A 1 218 ? -5.768 -0.825 -8.534 1.00 87.94 218 ARG A N 1
ATOM 1792 C CA . ARG A 1 218 ? -5.386 0.034 -9.670 1.00 87.94 218 ARG A CA 1
ATOM 1793 C C . ARG A 1 218 ? -4.442 -0.619 -10.689 1.00 87.94 218 ARG A C 1
ATOM 1795 O O . ARG A 1 218 ? -3.794 0.110 -11.445 1.00 87.94 218 ARG A O 1
ATOM 1802 N N . ARG A 1 219 ? -4.339 -1.951 -10.705 1.00 89.44 219 ARG A N 1
ATOM 1803 C CA . ARG A 1 219 ? -3.799 -2.724 -11.833 1.00 89.44 219 ARG A CA 1
ATOM 1804 C C . ARG A 1 219 ? -4.961 -3.188 -12.686 1.00 89.44 219 ARG A C 1
ATOM 1806 O O . ARG A 1 219 ? -5.945 -3.679 -12.141 1.00 89.44 219 ARG A O 1
ATOM 1813 N N . TYR A 1 220 ? -4.833 -3.033 -13.994 1.00 92.06 220 TYR A N 1
ATOM 1814 C CA . TYR A 1 220 ? -5.892 -3.359 -14.935 1.00 92.06 220 TYR A CA 1
ATOM 1815 C C . TYR A 1 220 ? -5.424 -4.481 -15.849 1.00 92.06 220 TYR A C 1
ATOM 1817 O O . TYR A 1 220 ? -4.278 -4.470 -16.293 1.00 92.06 220 TYR A O 1
ATOM 1825 N N . PHE A 1 221 ? -6.314 -5.419 -16.140 1.00 91.62 221 PHE A N 1
ATOM 1826 C CA . PHE A 1 221 ? -6.098 -6.476 -17.117 1.00 91.62 221 PHE A CA 1
ATOM 1827 C C . PHE A 1 221 ? -7.251 -6.452 -18.110 1.00 91.62 221 PHE A C 1
ATOM 1829 O O . PHE A 1 221 ? -8.410 -6.513 -17.702 1.00 91.62 221 PHE A O 1
ATOM 1836 N N . LEU A 1 222 ? -6.938 -6.328 -19.395 1.00 90.50 222 LEU A N 1
ATOM 1837 C CA . LEU A 1 222 ? -7.895 -6.335 -20.491 1.00 90.50 222 LEU A CA 1
ATOM 1838 C C . LEU A 1 222 ? -7.691 -7.616 -21.300 1.00 90.50 222 LEU A C 1
ATOM 1840 O O . LEU A 1 222 ? -6.604 -7.848 -21.817 1.00 90.50 222 LEU A O 1
ATOM 1844 N N . ASP A 1 223 ? -8.724 -8.452 -21.379 1.00 87.38 223 ASP A N 1
ATOM 1845 C CA . ASP A 1 223 ? -8.707 -9.731 -22.103 1.00 87.38 223 ASP A CA 1
ATOM 1846 C C . ASP A 1 223 ? -7.529 -10.645 -21.700 1.00 87.38 223 ASP A C 1
ATOM 1848 O O . ASP A 1 223 ? -6.931 -11.329 -22.526 1.00 87.38 223 ASP A O 1
ATOM 1852 N N . GLY A 1 224 ? -7.165 -10.641 -20.413 1.00 84.69 224 GLY A N 1
ATOM 1853 C CA . GLY A 1 224 ? -6.046 -11.439 -19.896 1.00 84.69 224 GLY A CA 1
ATOM 1854 C C . GLY A 1 224 ? -4.678 -10.760 -19.975 1.00 84.69 224 GLY A C 1
ATOM 1855 O O . GLY A 1 224 ? -3.724 -11.283 -19.403 1.00 84.69 224 GLY A O 1
ATOM 1856 N N . VAL A 1 225 ? -4.566 -9.601 -20.630 1.00 89.12 225 VAL A N 1
ATOM 1857 C CA . VAL A 1 225 ? -3.309 -8.856 -20.783 1.00 89.12 225 VAL A CA 1
ATOM 1858 C C . VAL A 1 225 ? -3.268 -7.687 -19.805 1.00 89.12 225 VAL A C 1
ATOM 1860 O O . VAL A 1 225 ? -4.214 -6.905 -19.716 1.00 89.12 225 VAL A O 1
ATOM 1863 N N . GLN A 1 226 ? -2.173 -7.548 -19.057 1.00 90.69 226 GLN A N 1
ATOM 1864 C CA . GLN A 1 226 ? -1.986 -6.418 -18.147 1.00 90.69 226 GLN A CA 1
ATOM 1865 C C . GLN A 1 226 ? -1.864 -5.107 -18.936 1.00 90.69 226 GLN A C 1
ATOM 1867 O O . GLN A 1 226 ? -1.037 -4.983 -19.832 1.00 90.69 226 GLN A O 1
ATOM 1872 N N . VAL A 1 227 ? -2.662 -4.105 -18.570 1.00 92.44 227 VAL A N 1
ATOM 1873 C CA . VAL A 1 227 ? -2.586 -2.760 -19.148 1.00 92.44 227 VAL A CA 1
ATOM 1874 C C . VAL A 1 227 ? -1.405 -2.012 -18.535 1.00 92.44 227 VAL A C 1
ATOM 1876 O O . VAL A 1 227 ? -1.260 -1.973 -17.308 1.00 92.44 227 VAL A O 1
ATOM 1879 N N . SER A 1 228 ? -0.596 -1.372 -19.384 1.00 91.62 228 SER A N 1
ATOM 1880 C CA . SER A 1 228 ? 0.600 -0.652 -18.943 1.00 91.62 228 SER A CA 1
ATOM 1881 C C . SER A 1 228 ? 0.283 0.472 -17.949 1.00 91.62 228 SER A C 1
ATOM 1883 O O . SER A 1 228 ? -0.502 1.388 -18.209 1.00 91.62 228 SER A O 1
ATOM 1885 N N . GLY A 1 229 ? 0.951 0.418 -16.794 1.00 86.94 229 GLY A N 1
ATOM 1886 C CA . GLY A 1 229 ? 0.977 1.473 -15.778 1.00 86.94 229 GLY A CA 1
ATOM 1887 C C . GLY A 1 229 ? 2.147 2.451 -15.941 1.00 86.94 229 GLY A C 1
ATOM 1888 O O . GLY A 1 229 ? 2.355 3.309 -15.073 1.00 86.94 229 GLY A O 1
ATOM 1889 N N . ALA A 1 230 ? 2.918 2.328 -17.030 1.00 88.06 230 ALA A N 1
ATOM 1890 C CA . ALA A 1 230 ? 4.205 2.985 -17.239 1.00 88.06 230 ALA A CA 1
ATOM 1891 C C . ALA A 1 230 ? 4.160 4.499 -17.040 1.00 88.06 230 ALA A C 1
ATOM 1893 O O . ALA A 1 230 ? 4.989 5.040 -16.315 1.00 88.06 230 ALA A O 1
ATOM 1894 N N . ILE A 1 231 ? 3.168 5.191 -17.608 1.00 87.69 231 ILE A N 1
ATOM 1895 C CA . ILE A 1 231 ? 3.077 6.660 -17.548 1.00 87.69 231 ILE A CA 1
ATOM 1896 C C . ILE A 1 231 ? 2.937 7.149 -16.101 1.00 87.69 231 ILE A C 1
ATOM 1898 O O . ILE A 1 231 ? 3.621 8.080 -15.683 1.00 87.69 231 ILE A O 1
ATOM 1902 N N . LYS A 1 232 ? 2.110 6.482 -15.291 1.00 86.81 232 LYS A N 1
ATOM 1903 C CA . LYS A 1 232 ? 1.920 6.826 -13.872 1.00 86.81 232 LYS A CA 1
ATOM 1904 C C . LYS A 1 232 ? 3.187 6.598 -13.042 1.00 86.81 232 LYS A C 1
ATOM 1906 O O . LYS A 1 232 ? 3.390 7.257 -12.021 1.00 86.81 232 LYS A O 1
ATOM 1911 N N . LYS A 1 233 ? 4.024 5.639 -13.439 1.00 87.44 233 LYS A N 1
ATOM 1912 C CA . LYS A 1 233 ? 5.342 5.422 -12.831 1.00 87.44 233 LYS A CA 1
ATOM 1913 C C . LYS A 1 233 ? 6.361 6.437 -13.350 1.00 87.44 233 LYS A C 1
ATOM 1915 O O . LYS A 1 233 ? 7.136 6.966 -12.561 1.00 87.44 233 LYS A O 1
ATOM 1920 N N . ALA A 1 234 ? 6.298 6.786 -14.632 1.00 87.69 234 ALA A N 1
ATOM 1921 C CA . ALA A 1 234 ? 7.141 7.790 -15.267 1.00 87.69 234 ALA A CA 1
ATOM 1922 C C . ALA A 1 234 ? 6.962 9.180 -14.647 1.00 87.69 234 ALA A C 1
ATOM 1924 O O . ALA A 1 234 ? 7.949 9.868 -14.415 1.00 87.69 234 ALA A O 1
ATOM 1925 N N . THR A 1 235 ? 5.741 9.566 -14.260 1.00 86.31 235 THR A N 1
ATOM 1926 C CA . THR A 1 235 ? 5.493 10.843 -13.558 1.00 86.31 235 THR A CA 1
ATOM 1927 C C . THR A 1 235 ? 6.183 10.924 -12.192 1.00 86.31 235 THR A C 1
ATOM 1929 O O . THR A 1 235 ? 6.223 11.990 -11.589 1.00 86.31 235 THR A O 1
ATOM 1932 N N . ARG A 1 236 ? 6.674 9.795 -11.662 1.00 78.69 236 ARG A N 1
ATOM 1933 C CA . ARG A 1 236 ? 7.405 9.714 -10.391 1.00 78.69 236 ARG A CA 1
ATOM 1934 C C . ARG A 1 236 ? 8.916 9.632 -10.571 1.00 78.69 236 ARG A C 1
ATOM 1936 O O . ARG A 1 236 ? 9.631 9.599 -9.569 1.00 78.69 236 ARG A O 1
ATOM 1943 N N . ILE A 1 237 ? 9.412 9.618 -11.808 1.00 79.50 237 ILE A N 1
ATOM 1944 C CA . ILE A 1 237 ? 10.845 9.720 -12.078 1.00 79.50 237 ILE A CA 1
ATOM 1945 C C . ILE A 1 237 ? 11.360 10.990 -11.402 1.00 79.50 237 ILE A C 1
ATOM 1947 O O . ILE A 1 237 ? 10.772 12.058 -11.547 1.00 79.50 237 ILE A O 1
ATOM 1951 N N . THR A 1 238 ? 12.432 10.860 -10.619 1.00 70.75 238 THR A N 1
ATOM 1952 C CA . THR A 1 238 ? 13.031 11.933 -9.799 1.00 70.75 238 THR A CA 1
ATOM 1953 C C . THR A 1 238 ? 12.142 12.521 -8.697 1.00 70.75 238 THR A C 1
ATOM 1955 O O . THR A 1 238 ? 12.592 13.409 -7.980 1.00 70.75 238 THR A O 1
ATOM 1958 N N . SER A 1 239 ? 10.922 12.010 -8.499 1.00 69.00 239 SER A N 1
ATOM 1959 C CA . SER A 1 239 ? 10.106 12.393 -7.344 1.00 69.00 239 SER A CA 1
ATOM 1960 C C . SER A 1 239 ? 10.688 11.788 -6.065 1.00 69.00 239 SER A C 1
ATOM 1962 O O . SER A 1 239 ? 11.078 10.619 -6.032 1.00 69.00 239 SER A O 1
ATOM 1964 N N . GLU A 1 240 ? 10.789 12.608 -5.025 1.00 58.28 240 GLU A N 1
ATOM 1965 C CA . GLU A 1 240 ? 11.504 12.279 -3.795 1.00 58.28 240 GLU A CA 1
ATOM 1966 C C . GLU A 1 240 ? 10.891 11.082 -3.055 1.00 58.28 240 GLU A C 1
ATOM 1968 O O . GLU A 1 240 ? 9.678 10.997 -2.843 1.00 58.28 240 GLU A O 1
ATOM 1973 N N . ALA A 1 241 ? 11.755 10.181 -2.590 1.00 61.12 241 ALA A N 1
ATOM 1974 C CA . ALA A 1 241 ? 11.408 9.156 -1.615 1.00 61.12 241 ALA A CA 1
ATOM 1975 C C . ALA A 1 241 ? 11.741 9.661 -0.203 1.00 61.12 241 ALA A C 1
ATOM 1977 O O . ALA A 1 241 ? 12.718 9.208 0.369 1.00 61.12 241 ALA A O 1
ATOM 1978 N N . ASN A 1 242 ? 10.990 10.630 0.339 1.00 62.72 242 ASN A N 1
ATOM 1979 C CA . ASN A 1 242 ? 11.119 11.153 1.719 1.00 62.72 242 ASN A CA 1
ATOM 1980 C C . ASN A 1 242 ? 12.566 11.364 2.234 1.00 62.72 242 ASN A C 1
ATOM 1982 O O . ASN A 1 242 ? 12.823 11.269 3.435 1.00 62.72 242 ASN A O 1
ATOM 1986 N N . HIS A 1 243 ? 13.530 11.612 1.347 1.00 62.03 243 HIS A N 1
ATOM 1987 C CA . HIS A 1 243 ? 14.921 11.816 1.717 1.00 62.03 243 HIS A CA 1
ATOM 1988 C C . HIS A 1 243 ? 15.126 13.305 1.949 1.00 62.03 243 HIS A C 1
ATOM 1990 O O . HIS A 1 243 ? 14.889 14.108 1.055 1.00 62.03 243 HIS A O 1
ATOM 1996 N N . THR A 1 244 ? 15.606 13.669 3.135 1.00 61.53 244 THR A N 1
ATOM 1997 C CA . THR A 1 244 ? 15.811 15.070 3.532 1.00 61.53 244 THR A CA 1
ATOM 1998 C C . THR A 1 244 ? 16.880 15.783 2.694 1.00 61.53 244 THR A C 1
ATOM 2000 O O . THR A 1 244 ? 16.905 17.008 2.654 1.00 61.53 244 THR A O 1
ATOM 2003 N N . ILE A 1 245 ? 17.788 15.039 2.043 1.00 76.75 245 ILE A N 1
ATOM 2004 C CA . ILE A 1 245 ? 18.902 15.594 1.262 1.00 76.75 245 ILE A CA 1
ATOM 2005 C C . ILE A 1 245 ? 19.000 14.891 -0.094 1.00 76.75 245 ILE A C 1
ATOM 2007 O O . ILE A 1 245 ? 19.137 13.668 -0.178 1.00 76.75 245 ILE A O 1
ATOM 2011 N N . LEU A 1 246 ? 19.001 15.691 -1.160 1.00 71.31 246 LEU A N 1
ATOM 2012 C CA . LEU A 1 246 ? 19.220 15.244 -2.532 1.00 71.31 246 LEU A CA 1
ATOM 2013 C C . LEU A 1 246 ? 20.703 14.934 -2.753 1.00 71.31 246 LEU A C 1
ATOM 2015 O O . LEU A 1 246 ? 21.537 15.830 -2.863 1.00 71.31 246 LEU A O 1
ATOM 2019 N N . THR A 1 247 ? 21.034 13.648 -2.844 1.00 80.06 247 THR A N 1
ATOM 2020 C CA . THR A 1 247 ? 22.372 13.192 -3.242 1.00 80.06 247 THR A CA 1
ATOM 2021 C C . THR A 1 247 ? 22.338 12.621 -4.653 1.00 80.06 247 THR A C 1
ATOM 2023 O O . THR A 1 247 ? 21.331 12.059 -5.086 1.00 80.06 247 THR A O 1
ATOM 2026 N N . ILE A 1 248 ? 23.461 12.708 -5.370 1.00 76.69 248 ILE A N 1
ATOM 2027 C CA . ILE A 1 248 ? 23.598 12.108 -6.707 1.00 76.69 248 ILE A CA 1
ATOM 2028 C C . ILE A 1 248 ? 23.291 10.603 -6.655 1.00 76.69 248 ILE A C 1
ATOM 2030 O O . ILE A 1 248 ? 22.576 10.095 -7.514 1.00 76.69 248 ILE A O 1
ATOM 2034 N N . ASN A 1 249 ? 23.750 9.905 -5.612 1.00 79.12 249 ASN A N 1
ATOM 2035 C CA . ASN A 1 249 ? 23.474 8.480 -5.421 1.00 79.12 249 ASN A CA 1
ATOM 2036 C C . ASN A 1 249 ? 21.975 8.196 -5.256 1.00 79.12 249 ASN A C 1
ATOM 2038 O O . ASN A 1 249 ? 21.469 7.266 -5.878 1.00 79.12 249 ASN A O 1
ATOM 2042 N N . ALA A 1 250 ? 21.254 9.006 -4.472 1.00 78.62 250 ALA A N 1
ATOM 2043 C CA . ALA A 1 250 ? 19.809 8.855 -4.302 1.00 78.62 250 ALA A CA 1
ATOM 2044 C C . ALA A 1 250 ? 19.047 9.117 -5.612 1.00 78.62 250 ALA A C 1
ATOM 2046 O O . ALA A 1 250 ? 18.129 8.370 -5.947 1.00 78.62 250 ALA A O 1
ATOM 2047 N N . ILE A 1 251 ? 19.463 10.123 -6.389 1.00 78.44 251 ILE A N 1
ATOM 2048 C CA . ILE A 1 251 ? 18.867 10.430 -7.697 1.00 78.44 251 ILE A CA 1
ATOM 2049 C C . ILE A 1 251 ? 19.087 9.268 -8.675 1.00 78.44 251 ILE A C 1
ATOM 2051 O O . ILE A 1 251 ? 18.140 8.826 -9.323 1.00 78.44 251 ILE A O 1
ATOM 2055 N N . ILE A 1 252 ? 20.311 8.737 -8.757 1.00 78.75 252 ILE A N 1
ATOM 2056 C CA . ILE A 1 252 ? 20.638 7.602 -9.634 1.00 78.75 252 ILE A CA 1
ATOM 2057 C C . ILE A 1 252 ? 19.875 6.343 -9.201 1.00 78.75 252 ILE A C 1
ATOM 2059 O O . ILE A 1 252 ? 19.290 5.667 -10.046 1.00 78.75 252 ILE A O 1
ATOM 2063 N N . ALA A 1 253 ? 19.822 6.047 -7.899 1.00 81.19 253 ALA A N 1
ATOM 2064 C CA . ALA A 1 253 ? 19.069 4.910 -7.371 1.00 81.19 253 ALA A CA 1
ATOM 2065 C C . ALA A 1 253 ? 17.563 5.034 -7.666 1.00 81.19 253 ALA A C 1
ATOM 2067 O O . ALA A 1 253 ? 16.928 4.064 -8.084 1.00 81.19 253 ALA A O 1
ATOM 2068 N N . GLY A 1 254 ? 17.001 6.237 -7.514 1.00 81.62 254 GLY A N 1
ATOM 2069 C CA . GLY A 1 254 ? 15.608 6.534 -7.845 1.00 81.62 254 GLY A CA 1
ATOM 2070 C C . GLY A 1 254 ? 15.305 6.390 -9.338 1.00 81.62 254 GLY A C 1
ATOM 2071 O O . GLY A 1 254 ? 14.288 5.792 -9.696 1.00 81.62 254 GLY A O 1
ATOM 2072 N N . LEU A 1 255 ? 16.198 6.874 -10.210 1.00 82.69 255 LEU A N 1
ATOM 2073 C CA . LEU A 1 255 ? 16.103 6.701 -11.664 1.00 82.69 255 LEU A CA 1
ATOM 2074 C C . LEU A 1 255 ? 16.121 5.222 -12.047 1.00 82.69 255 LEU A C 1
ATOM 2076 O O . LEU A 1 255 ? 15.235 4.772 -12.771 1.00 82.69 255 LEU A O 1
ATOM 2080 N N . PHE A 1 256 ? 17.080 4.459 -11.521 1.00 84.19 256 PHE A N 1
ATOM 2081 C CA . PHE A 1 256 ? 17.204 3.032 -11.807 1.00 84.19 256 PHE A CA 1
ATOM 2082 C C . PHE A 1 256 ? 15.973 2.244 -11.341 1.00 84.19 256 PHE A C 1
ATOM 2084 O O . PHE A 1 256 ? 15.387 1.493 -12.120 1.00 84.19 256 PHE A O 1
ATOM 2091 N N . SER A 1 257 ? 15.533 2.464 -10.097 1.00 86.44 257 SER A N 1
ATOM 2092 C CA . SER A 1 257 ? 14.346 1.813 -9.528 1.00 86.44 257 SER A CA 1
ATOM 2093 C C . SER A 1 257 ? 13.075 2.141 -10.323 1.00 86.44 257 SER A C 1
ATOM 2095 O O . SER A 1 257 ? 12.304 1.246 -10.676 1.00 86.44 257 SER A O 1
ATOM 2097 N N . SER A 1 258 ? 12.889 3.413 -10.692 1.00 87.56 258 SER A N 1
ATOM 2098 C CA . SER A 1 258 ? 11.747 3.845 -11.507 1.00 87.56 258 SER A CA 1
ATOM 2099 C C . SER A 1 258 ? 11.787 3.225 -12.903 1.00 87.56 258 SER A C 1
ATOM 2101 O O . SER A 1 258 ? 10.766 2.733 -13.373 1.00 87.56 258 SER A O 1
ATOM 2103 N N . GLY A 1 259 ? 12.960 3.180 -13.543 1.00 89.31 259 GLY A N 1
ATOM 2104 C CA . GLY A 1 259 ? 13.153 2.540 -14.846 1.00 89.31 259 GLY A CA 1
ATOM 2105 C C . GLY A 1 259 ? 12.805 1.062 -14.837 1.00 89.31 259 GLY A C 1
ATOM 2106 O O . GLY A 1 259 ? 12.019 0.618 -15.669 1.00 89.31 259 GLY A O 1
ATOM 2107 N N . ALA A 1 260 ? 13.327 0.312 -13.865 1.00 88.75 260 ALA A N 1
ATOM 2108 C CA . ALA A 1 260 ? 13.001 -1.101 -13.702 1.00 88.75 260 ALA A CA 1
ATOM 2109 C C . ALA A 1 260 ? 11.494 -1.311 -13.481 1.00 88.75 260 ALA A C 1
ATOM 2111 O O . ALA A 1 260 ? 10.895 -2.204 -14.074 1.00 88.75 260 ALA A O 1
ATOM 2112 N N . SER A 1 261 ? 10.861 -0.445 -12.683 1.00 88.88 261 SER A N 1
ATOM 2113 C CA . SER A 1 261 ? 9.421 -0.506 -12.426 1.00 88.88 261 SER A CA 1
ATOM 2114 C C . SER A 1 261 ? 8.575 -0.187 -13.664 1.00 88.88 261 SER A C 1
ATOM 2116 O O . SER A 1 261 ? 7.521 -0.792 -13.842 1.00 88.88 261 SER A O 1
ATOM 2118 N N . ILE A 1 262 ? 9.005 0.756 -14.510 1.00 91.12 262 ILE A N 1
ATOM 2119 C CA . ILE A 1 262 ? 8.335 1.084 -15.780 1.00 91.12 262 ILE A CA 1
ATOM 2120 C C . ILE A 1 262 ? 8.495 -0.076 -16.760 1.00 91.12 262 ILE A C 1
ATOM 2122 O O . ILE A 1 262 ? 7.508 -0.521 -17.327 1.00 91.12 262 ILE A O 1
ATOM 2126 N N . ALA A 1 263 ? 9.715 -0.596 -16.913 1.00 91.00 263 ALA A N 1
ATOM 2127 C CA . ALA A 1 263 ? 10.000 -1.706 -17.817 1.00 91.00 263 ALA A CA 1
ATOM 2128 C C . ALA A 1 263 ? 9.249 -2.990 -17.435 1.00 91.00 263 ALA A C 1
ATOM 2130 O O . ALA A 1 263 ? 8.890 -3.754 -18.318 1.00 91.00 263 ALA A O 1
ATOM 2131 N N . GLY A 1 264 ? 9.021 -3.229 -16.138 1.00 87.75 264 GLY A N 1
ATOM 2132 C CA . GLY A 1 264 ? 8.250 -4.380 -15.661 1.00 87.75 264 GLY A CA 1
ATOM 2133 C C . GLY A 1 264 ? 6.731 -4.239 -15.805 1.00 87.75 264 GLY A C 1
ATOM 2134 O O . GLY A 1 264 ? 6.035 -5.246 -15.741 1.00 87.75 264 GLY A O 1
ATOM 2135 N N . ASP A 1 265 ? 6.218 -3.018 -15.985 1.00 87.56 265 ASP A N 1
ATOM 2136 C CA . ASP A 1 265 ? 4.780 -2.758 -16.162 1.00 87.56 265 ASP A CA 1
ATOM 2137 C C . ASP A 1 265 ? 4.375 -2.552 -17.621 1.00 87.56 265 ASP A C 1
ATOM 2139 O O . ASP A 1 265 ? 3.180 -2.527 -17.906 1.00 87.56 265 ASP A O 1
ATOM 2143 N N . ASP A 1 266 ? 5.337 -2.330 -18.511 1.00 89.12 266 ASP A N 1
ATOM 2144 C CA . ASP A 1 266 ? 5.103 -2.069 -19.925 1.00 89.12 266 ASP A CA 1
ATOM 2145 C C . ASP A 1 266 ? 5.392 -3.315 -20.771 1.00 89.12 266 ASP A C 1
ATOM 2147 O O . ASP A 1 266 ? 6.148 -4.201 -20.376 1.00 89.12 266 ASP A O 1
ATOM 2151 N N . GLU A 1 267 ? 4.818 -3.363 -21.969 1.00 86.75 267 GLU A N 1
ATOM 2152 C CA . GLU A 1 267 ? 5.111 -4.404 -22.956 1.00 86.75 267 GLU A CA 1
ATOM 2153 C C . GLU A 1 267 ? 6.536 -4.260 -23.504 1.00 86.75 267 GLU A C 1
ATOM 2155 O O . GLU A 1 267 ? 7.182 -5.247 -23.864 1.00 86.75 267 GLU A O 1
ATOM 2160 N N . SER A 1 268 ? 7.040 -3.021 -23.571 1.00 87.50 268 SER A N 1
ATOM 2161 C CA . SER A 1 268 ? 8.375 -2.716 -24.069 1.00 87.50 268 SER A CA 1
ATOM 2162 C C . SER A 1 268 ? 9.251 -2.072 -22.995 1.00 87.50 268 SER A C 1
ATOM 2164 O O . SER A 1 268 ? 8.861 -1.078 -22.385 1.00 87.50 268 SER A O 1
ATOM 2166 N N . PRO A 1 269 ? 10.511 -2.513 -22.828 1.00 87.88 269 PRO A N 1
ATOM 2167 C CA . PRO A 1 269 ? 11.451 -1.825 -21.947 1.00 87.88 269 PRO A CA 1
ATOM 2168 C C . PRO A 1 269 ? 11.978 -0.513 -22.555 1.00 87.88 269 PRO A C 1
ATOM 2170 O O . PRO A 1 269 ? 12.628 0.269 -21.862 1.00 87.88 269 PRO A O 1
ATOM 2173 N N . ILE A 1 270 ? 11.740 -0.247 -23.846 1.00 85.62 270 ILE A N 1
ATOM 2174 C CA . ILE A 1 270 ? 12.345 0.887 -24.563 1.00 85.62 270 ILE A CA 1
ATOM 2175 C C . ILE A 1 270 ? 11.974 2.244 -23.938 1.00 85.62 270 ILE A C 1
ATOM 2177 O O . ILE A 1 270 ? 12.898 3.021 -23.675 1.00 85.62 270 ILE A O 1
ATOM 2181 N N . PRO A 1 271 ? 10.693 2.550 -23.640 1.00 84.38 271 PRO A N 1
ATOM 2182 C CA . PRO A 1 271 ? 10.325 3.825 -23.027 1.00 84.38 271 PRO A CA 1
ATOM 2183 C C . PRO A 1 271 ? 11.004 4.035 -21.673 1.00 84.38 271 PRO A C 1
ATOM 2185 O O . PRO A 1 271 ? 11.478 5.131 -21.383 1.00 84.38 271 PRO A O 1
ATOM 2188 N N . ALA A 1 272 ? 11.142 2.977 -20.868 1.00 88.06 272 ALA A N 1
ATOM 2189 C CA . ALA A 1 272 ? 11.860 3.045 -19.600 1.00 88.06 272 ALA A CA 1
ATOM 2190 C C . ALA A 1 272 ? 13.331 3.434 -19.809 1.00 88.06 272 ALA A C 1
ATOM 2192 O O . ALA A 1 272 ? 13.843 4.330 -19.135 1.00 88.06 272 ALA A O 1
ATOM 2193 N N . TYR A 1 273 ? 14.001 2.804 -20.780 1.00 84.94 273 TYR A N 1
ATOM 2194 C CA . TYR A 1 273 ? 15.395 3.101 -21.117 1.00 84.94 273 TYR A CA 1
ATOM 2195 C C . TYR A 1 273 ? 15.583 4.537 -21.607 1.00 84.94 273 TYR A C 1
ATOM 2197 O O . TYR A 1 273 ? 16.620 5.135 -21.323 1.00 84.94 273 TYR A O 1
ATOM 2205 N N . GLN A 1 274 ? 14.615 5.086 -22.341 1.00 83.75 274 GLN A N 1
ATOM 2206 C CA . GLN A 1 274 ? 14.645 6.472 -22.804 1.00 83.75 274 GLN A CA 1
ATOM 2207 C C . GLN A 1 274 ? 14.443 7.443 -21.635 1.00 83.75 274 GLN A C 1
ATOM 2209 O O . GLN A 1 274 ? 15.291 8.305 -21.411 1.00 83.75 274 GLN A O 1
ATOM 2214 N N . LEU A 1 275 ? 13.382 7.250 -20.847 1.00 83.69 275 LEU A N 1
ATOM 2215 C CA . LEU A 1 275 ? 12.972 8.142 -19.757 1.00 83.69 275 LEU A CA 1
ATOM 2216 C C . LEU A 1 275 ? 13.968 8.208 -18.590 1.00 83.69 275 LEU A C 1
ATOM 2218 O O . LEU A 1 275 ? 14.022 9.206 -17.879 1.00 83.69 275 LEU A O 1
ATOM 2222 N N . THR A 1 276 ? 14.761 7.156 -18.390 1.00 85.88 276 THR A N 1
ATOM 2223 C CA . THR A 1 276 ? 15.794 7.098 -17.341 1.00 85.88 276 THR A CA 1
ATOM 2224 C C . THR A 1 276 ? 17.154 7.636 -17.772 1.00 85.88 276 THR A C 1
ATOM 2226 O O . THR A 1 276 ? 18.100 7.617 -16.984 1.00 85.88 276 THR A O 1
ATOM 2229 N N . THR A 1 277 ? 17.265 8.148 -19.000 1.00 85.75 277 THR A N 1
ATOM 2230 C CA . THR A 1 277 ? 18.518 8.712 -19.506 1.00 85.75 277 THR A CA 1
ATOM 2231 C C . THR A 1 277 ? 18.791 10.074 -18.886 1.00 85.75 277 THR A C 1
ATOM 2233 O O . THR A 1 277 ? 18.038 11.024 -19.091 1.00 85.75 277 THR A O 1
ATOM 2236 N N . SER A 1 278 ? 19.896 10.192 -18.149 1.00 82.88 278 SER A N 1
ATOM 2237 C CA . SER A 1 278 ? 20.287 11.458 -17.515 1.00 82.88 278 SER A CA 1
ATOM 2238 C C . SER A 1 278 ? 21.216 12.299 -18.398 1.00 82.88 278 SER A C 1
ATOM 2240 O O . SER A 1 278 ? 21.962 11.780 -19.230 1.00 82.88 278 SER A O 1
ATOM 2242 N N . ALA A 1 279 ? 21.262 13.615 -18.161 1.00 81.94 279 ALA A N 1
ATOM 2243 C CA . ALA A 1 279 ? 22.228 14.494 -18.827 1.00 81.94 279 ALA A CA 1
ATOM 2244 C C . ALA A 1 279 ? 23.689 14.066 -18.569 1.00 81.94 279 ALA A C 1
ATOM 2246 O O . ALA A 1 279 ? 24.544 14.221 -19.440 1.00 81.94 279 ALA A O 1
ATOM 2247 N N . ASN A 1 280 ? 23.978 13.498 -17.393 1.00 83.19 280 ASN A N 1
ATOM 2248 C CA . ASN A 1 280 ? 25.306 12.979 -17.060 1.00 83.19 280 ASN A CA 1
ATOM 2249 C C . ASN A 1 280 ? 25.651 11.726 -17.872 1.00 83.19 280 ASN A C 1
ATOM 2251 O O . ASN A 1 280 ? 26.787 11.607 -18.324 1.00 83.19 280 ASN A O 1
ATOM 2255 N N . GLU A 1 281 ? 24.685 10.836 -18.123 1.00 84.75 281 GLU A N 1
ATOM 2256 C CA . GLU A 1 281 ? 24.881 9.695 -19.029 1.00 84.75 281 GLU A CA 1
ATOM 2257 C C . GLU A 1 281 ? 25.204 10.154 -20.455 1.00 84.75 281 GLU A C 1
ATOM 2259 O O . GLU A 1 281 ? 26.121 9.618 -21.075 1.00 84.75 281 GLU A O 1
ATOM 2264 N N . ILE A 1 282 ? 24.510 11.178 -20.968 1.00 87.38 282 ILE A N 1
ATOM 2265 C CA . ILE A 1 282 ? 24.799 11.735 -22.299 1.00 87.38 282 ILE A CA 1
ATOM 2266 C C . ILE A 1 282 ? 26.195 12.371 -22.342 1.00 87.38 282 ILE A C 1
ATOM 2268 O O . ILE A 1 282 ? 26.948 12.141 -23.287 1.00 87.38 282 ILE A O 1
ATOM 2272 N N . LYS A 1 283 ? 26.594 13.119 -21.305 1.00 87.38 283 LYS A N 1
ATOM 2273 C CA . LYS A 1 283 ? 27.958 13.668 -21.201 1.00 87.38 283 LYS A CA 1
ATOM 2274 C C . LYS A 1 283 ? 29.014 12.564 -21.153 1.00 87.38 283 LYS A C 1
ATOM 2276 O O . LYS A 1 283 ? 30.028 12.674 -21.838 1.00 87.38 283 LYS A O 1
ATOM 2281 N N . ALA A 1 284 ? 28.770 11.497 -20.392 1.00 90.19 284 ALA A N 1
ATOM 2282 C CA . ALA A 1 284 ? 29.660 10.342 -20.329 1.00 90.19 284 ALA A CA 1
ATOM 2283 C C . ALA A 1 284 ? 29.789 9.664 -21.700 1.00 90.19 284 ALA A C 1
ATOM 2285 O O . ALA A 1 284 ? 30.899 9.364 -22.128 1.00 90.19 284 ALA A O 1
ATOM 2286 N N . LEU A 1 285 ? 28.681 9.499 -22.431 1.00 90.88 285 LEU A N 1
ATOM 2287 C CA . LEU A 1 285 ? 28.689 8.963 -23.792 1.00 90.88 285 LEU A CA 1
ATOM 2288 C C . LEU A 1 285 ? 29.554 9.809 -24.735 1.00 90.88 285 LEU A C 1
ATOM 2290 O O . LEU A 1 285 ? 30.412 9.266 -25.429 1.00 90.88 285 LEU A O 1
ATOM 2294 N N . LEU A 1 286 ? 29.352 11.130 -24.746 1.00 90.12 286 LEU A N 1
ATOM 2295 C CA . LEU A 1 286 ? 30.149 12.047 -25.565 1.00 90.12 286 LEU A CA 1
ATOM 2296 C C . LEU A 1 286 ? 31.633 11.997 -25.179 1.00 90.12 286 LEU A C 1
ATOM 2298 O O . LEU A 1 286 ? 32.488 11.952 -26.060 1.00 90.12 286 LEU A O 1
ATOM 2302 N N . GLY A 1 287 ? 31.941 11.927 -23.881 1.00 90.62 287 GLY A N 1
ATOM 2303 C CA . GLY A 1 287 ? 33.303 11.756 -23.377 1.00 90.62 287 GLY A CA 1
ATOM 2304 C C . GLY A 1 287 ? 33.970 10.479 -23.894 1.00 90.62 287 GLY A C 1
ATOM 2305 O O . GLY A 1 287 ? 35.088 10.542 -24.402 1.00 90.62 287 GLY A O 1
ATOM 2306 N N . LEU A 1 288 ? 33.267 9.340 -23.855 1.00 91.69 288 LEU A N 1
ATOM 2307 C CA . LEU A 1 288 ? 33.770 8.070 -24.390 1.00 91.69 288 LEU A CA 1
ATOM 2308 C C . LEU A 1 288 ? 34.016 8.127 -25.907 1.00 91.69 288 LEU A C 1
ATOM 2310 O O . LEU A 1 288 ? 34.999 7.562 -26.381 1.00 91.69 288 LEU A O 1
ATOM 2314 N N . LEU A 1 289 ? 33.165 8.825 -26.668 1.00 90.06 289 LEU A N 1
ATOM 2315 C CA . LEU A 1 289 ? 33.338 9.004 -28.118 1.00 90.06 289 LEU A CA 1
ATOM 2316 C C . LEU A 1 289 ? 34.519 9.920 -28.462 1.00 90.06 289 LEU A C 1
ATOM 2318 O O . LEU A 1 289 ? 35.287 9.639 -29.382 1.00 90.06 289 LEU A O 1
ATOM 2322 N N . ILE A 1 290 ? 34.696 11.009 -27.713 1.00 90.25 290 ILE A N 1
ATOM 2323 C CA . ILE A 1 290 ? 35.849 11.904 -27.874 1.00 90.25 290 ILE A CA 1
ATOM 2324 C C . ILE A 1 290 ? 37.135 11.153 -27.521 1.00 90.25 290 ILE A C 1
ATOM 2326 O O . ILE A 1 290 ? 38.121 11.230 -28.255 1.00 90.25 290 ILE A O 1
ATOM 2330 N N . GLN A 1 291 ? 37.118 10.372 -26.440 1.00 89.25 291 GLN A N 1
ATOM 233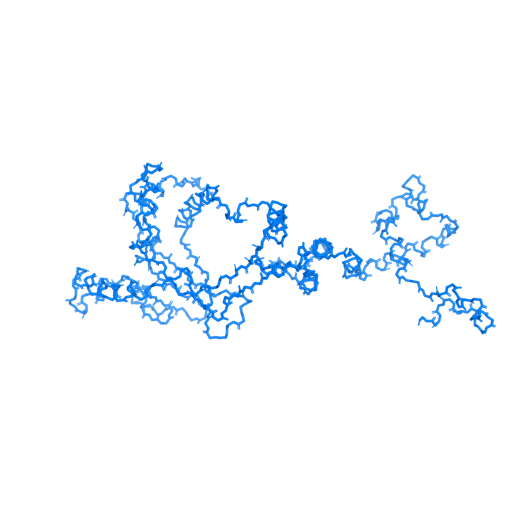1 C CA . GLN A 1 291 ? 38.252 9.551 -26.037 1.00 89.25 291 GLN A CA 1
ATOM 2332 C C . GLN A 1 291 ? 38.581 8.480 -27.086 1.00 89.25 291 GLN A C 1
ATOM 2334 O O . GLN A 1 291 ? 39.754 8.300 -27.416 1.00 89.25 291 GLN A O 1
ATOM 2339 N N . SER A 1 292 ? 37.583 7.790 -27.650 1.00 90.06 292 SER A N 1
ATOM 2340 C CA . SER A 1 292 ? 37.827 6.799 -28.706 1.00 90.06 292 SER A CA 1
ATOM 2341 C C . SER A 1 292 ? 38.452 7.437 -29.945 1.00 90.06 292 SER A C 1
ATOM 2343 O O . SER A 1 292 ? 39.340 6.841 -30.558 1.00 90.06 292 SER A O 1
ATOM 2345 N N . ALA A 1 293 ? 38.046 8.665 -30.281 1.00 88.50 293 ALA A N 1
ATOM 2346 C CA . ALA A 1 293 ? 38.625 9.426 -31.379 1.00 88.50 293 ALA A CA 1
ATOM 2347 C C . ALA A 1 293 ? 40.066 9.867 -31.086 1.00 88.50 293 ALA A C 1
ATOM 2349 O O . ALA A 1 293 ? 40.937 9.672 -31.935 1.00 88.50 293 ALA A O 1
ATOM 2350 N N . ALA A 1 294 ? 40.339 10.382 -29.883 1.00 89.69 294 ALA A N 1
ATOM 2351 C CA . ALA A 1 294 ? 41.682 10.774 -29.453 1.00 89.69 294 ALA A CA 1
ATOM 2352 C C . ALA A 1 294 ? 42.663 9.589 -29.476 1.00 89.69 294 ALA A C 1
ATOM 2354 O O . ALA A 1 294 ? 43.804 9.729 -29.912 1.00 89.69 294 ALA A O 1
ATOM 2355 N N . LEU A 1 295 ? 42.192 8.399 -29.090 1.00 88.81 295 LEU A N 1
ATOM 2356 C CA . LEU A 1 295 ? 42.961 7.152 -29.131 1.00 88.81 295 LEU A CA 1
ATOM 2357 C C . LEU A 1 295 ? 42.992 6.487 -30.520 1.00 88.81 295 LEU A C 1
ATOM 2359 O O . LEU A 1 295 ? 43.604 5.436 -30.679 1.00 88.81 295 LEU A O 1
ATOM 2363 N N . LYS A 1 296 ? 42.339 7.079 -31.533 1.00 88.56 296 LYS A N 1
ATOM 2364 C CA . LYS A 1 296 ? 42.196 6.530 -32.898 1.00 88.56 296 LYS A CA 1
ATOM 2365 C C . LYS A 1 296 ? 41.570 5.125 -32.943 1.00 88.56 296 LYS A C 1
ATOM 2367 O O . LYS A 1 296 ? 41.748 4.377 -33.905 1.00 88.56 296 LYS A O 1
ATOM 2372 N N . SER A 1 297 ? 40.752 4.796 -31.949 1.00 87.19 297 SER A N 1
ATOM 2373 C CA . SER A 1 297 ? 40.119 3.485 -31.754 1.00 87.19 297 SER A CA 1
ATOM 2374 C C . SER A 1 297 ? 38.758 3.341 -32.445 1.00 87.19 297 SER A C 1
ATOM 2376 O O . SER A 1 297 ? 38.089 2.329 -32.272 1.00 87.19 297 SER A O 1
ATOM 2378 N N . ASN A 1 298 ? 38.332 4.318 -33.251 1.00 82.69 298 ASN A N 1
ATOM 2379 C CA . ASN A 1 298 ? 37.002 4.348 -33.885 1.00 82.69 298 ASN A CA 1
ATOM 2380 C C . ASN A 1 298 ? 36.718 3.172 -34.839 1.00 82.69 298 ASN A C 1
ATOM 2382 O O . ASN A 1 298 ? 35.564 2.892 -35.150 1.00 82.69 298 ASN A O 1
ATOM 2386 N N . HIS A 1 299 ? 37.763 2.505 -35.328 1.00 83.94 299 HIS A N 1
ATOM 2387 C CA . HIS A 1 299 ? 37.658 1.322 -36.183 1.00 83.94 299 HIS A CA 1
ATOM 2388 C C . HIS A 1 299 ? 37.365 0.041 -35.385 1.00 83.94 299 HIS A C 1
ATOM 2390 O O . HIS A 1 299 ? 36.991 -0.978 -35.968 1.00 83.94 299 HIS A O 1
ATOM 2396 N N . LEU A 1 300 ? 37.547 0.073 -34.061 1.00 87.94 300 LEU A N 1
ATOM 2397 C CA . LEU A 1 300 ? 37.319 -1.077 -33.202 1.00 87.94 300 LEU A CA 1
ATOM 2398 C C . LEU A 1 300 ? 35.821 -1.254 -32.930 1.00 87.94 300 LEU A C 1
ATOM 2400 O O . LEU A 1 300 ? 35.105 -0.281 -32.681 1.00 87.94 300 LEU A O 1
ATOM 2404 N N . PRO A 1 301 ? 35.322 -2.500 -32.922 1.00 88.38 301 PRO A N 1
ATOM 2405 C CA . PRO A 1 301 ? 33.939 -2.761 -32.557 1.00 88.38 301 PRO A CA 1
ATOM 2406 C C . PRO A 1 301 ? 33.711 -2.437 -31.076 1.00 88.38 301 PRO A C 1
ATOM 2408 O O . PRO A 1 301 ? 34.596 -2.654 -30.247 1.00 88.38 301 PRO A O 1
ATOM 2411 N N . THR A 1 302 ? 32.494 -2.017 -30.715 1.00 88.25 302 THR A N 1
ATOM 2412 C CA . THR A 1 302 ? 32.139 -1.640 -29.334 1.00 88.25 302 THR A CA 1
ATOM 2413 C C . THR A 1 302 ? 32.551 -2.691 -28.305 1.00 88.25 302 THR A C 1
ATOM 2415 O O . THR A 1 302 ? 33.122 -2.350 -27.279 1.00 88.25 302 THR A O 1
ATOM 2418 N N . ARG A 1 303 ? 32.368 -3.985 -28.598 1.00 86.88 303 ARG A N 1
ATOM 2419 C CA . ARG A 1 303 ? 32.792 -5.073 -27.700 1.00 86.88 303 ARG A CA 1
ATOM 2420 C C . ARG A 1 303 ? 34.277 -5.021 -27.309 1.00 86.88 303 ARG A C 1
ATOM 2422 O O . ARG A 1 303 ? 34.617 -5.436 -26.214 1.00 86.88 303 ARG A O 1
ATOM 2429 N N . MET A 1 304 ? 35.149 -4.532 -28.196 1.00 87.06 304 MET A N 1
ATOM 2430 C CA . MET A 1 304 ? 36.581 -4.385 -27.920 1.00 87.06 304 MET A CA 1
ATOM 2431 C C . MET A 1 304 ? 36.897 -3.095 -27.168 1.00 87.06 304 MET A C 1
ATOM 2433 O O . MET A 1 304 ? 37.830 -3.087 -26.375 1.00 87.06 304 MET A O 1
ATOM 2437 N N . LEU A 1 305 ? 36.110 -2.034 -27.371 1.00 88.75 305 LEU A N 1
ATOM 2438 C CA . LEU A 1 305 ? 36.226 -0.802 -26.584 1.00 88.75 305 LEU A CA 1
ATOM 2439 C C . LEU A 1 305 ? 35.860 -1.019 -25.108 1.00 88.75 305 LEU A C 1
ATOM 2441 O O . LEU A 1 305 ? 36.387 -0.324 -24.255 1.00 88.75 305 LEU A O 1
ATOM 2445 N N . PHE A 1 306 ? 34.979 -1.978 -24.811 1.00 91.44 306 PHE A N 1
ATOM 2446 C CA . PHE A 1 306 ? 34.549 -2.321 -23.448 1.00 91.44 306 PHE A CA 1
ATOM 2447 C C . PHE A 1 306 ? 35.260 -3.566 -22.874 1.00 91.44 306 PHE A C 1
ATOM 2449 O O . PHE A 1 306 ? 34.889 -4.053 -21.803 1.00 91.44 306 PHE A O 1
ATOM 2456 N N . ASP A 1 307 ? 36.280 -4.090 -23.564 1.00 88.56 307 ASP A N 1
ATOM 2457 C CA . ASP A 1 307 ? 37.097 -5.208 -23.084 1.00 88.56 307 ASP A CA 1
ATOM 2458 C C . ASP A 1 307 ? 38.126 -4.706 -22.063 1.00 88.56 307 ASP A C 1
ATOM 2460 O O . ASP A 1 307 ? 39.138 -4.098 -22.421 1.00 88.56 307 ASP A O 1
ATOM 2464 N N . THR A 1 308 ? 37.901 -5.009 -20.781 1.00 85.94 308 THR A N 1
ATOM 2465 C CA . THR A 1 308 ? 38.738 -4.536 -19.664 1.00 85.94 308 THR A CA 1
ATOM 2466 C C . THR A 1 308 ? 40.200 -4.955 -19.772 1.00 85.94 308 THR A C 1
ATOM 2468 O O . THR A 1 308 ? 41.060 -4.301 -19.187 1.00 85.94 308 THR A O 1
ATOM 2471 N N . LYS A 1 309 ? 40.510 -6.021 -20.524 1.00 84.94 309 LYS A N 1
ATOM 2472 C CA . LYS A 1 309 ? 41.896 -6.449 -20.760 1.00 84.94 309 LYS A CA 1
ATOM 2473 C C . LYS A 1 309 ? 42.639 -5.532 -21.733 1.00 84.94 309 LYS A C 1
ATOM 2475 O O . LYS A 1 309 ? 43.864 -5.514 -21.718 1.00 84.94 309 LYS A O 1
ATOM 2480 N N . ARG A 1 310 ? 41.918 -4.804 -22.591 1.00 76.88 310 ARG A N 1
ATOM 2481 C CA . ARG A 1 310 ? 42.483 -3.982 -23.674 1.00 76.88 310 ARG A CA 1
ATOM 2482 C C . ARG A 1 310 ? 42.306 -2.486 -23.447 1.00 76.88 310 ARG A C 1
ATOM 2484 O O . ARG A 1 310 ? 43.229 -1.725 -23.703 1.00 76.88 310 ARG A O 1
ATOM 2491 N N . SER A 1 311 ? 41.139 -2.061 -22.975 1.00 75.44 311 SER A N 1
ATOM 2492 C CA . SER A 1 311 ? 40.779 -0.646 -22.806 1.00 75.44 311 SER A CA 1
ATOM 2493 C C . SER A 1 311 ? 40.975 -0.125 -21.381 1.00 75.44 311 SER A C 1
ATOM 2495 O O . SER A 1 311 ? 40.502 0.968 -21.062 1.00 75.44 311 SER A O 1
ATOM 2497 N N . ALA A 1 312 ? 41.575 -0.935 -20.500 1.00 76.50 312 ALA A N 1
ATOM 2498 C CA . ALA A 1 312 ? 41.467 -0.779 -19.052 1.00 76.50 312 ALA A CA 1
ATOM 2499 C C . ALA A 1 312 ? 39.991 -0.631 -18.609 1.00 76.50 312 ALA A C 1
ATOM 2501 O O . ALA A 1 312 ? 39.057 -0.986 -19.336 1.00 76.50 312 ALA A O 1
ATOM 2502 N N . ASN A 1 313 ? 39.762 -0.106 -17.406 1.00 82.69 313 ASN A N 1
ATOM 2503 C CA . ASN A 1 313 ? 38.414 0.042 -16.857 1.00 82.69 313 ASN A CA 1
ATOM 2504 C C . ASN A 1 313 ? 37.682 1.304 -17.341 1.00 82.69 313 ASN A C 1
ATOM 2506 O O . ASN A 1 313 ? 36.524 1.479 -16.994 1.00 82.69 313 ASN A O 1
ATOM 2510 N N . THR A 1 314 ? 38.291 2.172 -18.157 1.00 83.00 314 THR A N 1
ATOM 2511 C CA . THR A 1 314 ? 37.736 3.506 -18.451 1.00 83.00 314 THR A CA 1
ATOM 2512 C C . THR A 1 314 ? 36.329 3.469 -19.057 1.00 83.00 314 THR A C 1
ATOM 2514 O O . THR A 1 314 ? 35.434 4.130 -18.544 1.00 83.00 314 THR A O 1
ATOM 2517 N N . TYR A 1 315 ? 36.096 2.647 -20.086 1.00 88.12 315 TYR A N 1
ATOM 2518 C CA . TYR A 1 315 ? 34.778 2.541 -20.731 1.00 88.12 315 TYR A CA 1
ATOM 2519 C C . TYR A 1 315 ? 33.738 1.891 -19.811 1.00 88.12 315 TYR A C 1
ATOM 2521 O O . TYR A 1 315 ? 32.638 2.417 -19.638 1.00 88.12 315 TYR A O 1
ATOM 2529 N N . LYS A 1 316 ? 34.110 0.774 -19.173 1.00 86.50 316 LYS A N 1
ATOM 2530 C CA . LYS A 1 316 ? 33.225 -0.007 -18.297 1.00 86.50 316 LYS A CA 1
ATOM 2531 C C . LYS A 1 316 ? 32.875 0.724 -16.996 1.00 86.50 316 LYS A C 1
ATOM 2533 O O . LYS A 1 316 ? 31.805 0.489 -16.445 1.00 86.50 316 LYS A O 1
ATOM 2538 N N . SER A 1 317 ? 33.746 1.617 -16.526 1.00 85.62 317 SER A N 1
ATOM 2539 C CA . SER A 1 317 ? 33.486 2.481 -15.371 1.00 85.62 317 SER A CA 1
ATOM 2540 C C . SER A 1 317 ? 32.459 3.575 -15.666 1.00 85.62 317 SER A C 1
ATOM 2542 O O . SER A 1 317 ? 31.824 4.062 -14.736 1.00 85.62 317 SER A O 1
ATOM 2544 N N . CYS A 1 318 ? 32.288 3.977 -16.930 1.00 86.94 318 CYS A N 1
ATOM 2545 C CA . CYS A 1 318 ? 31.338 5.024 -17.309 1.00 86.94 318 CYS A CA 1
ATOM 2546 C C . CYS A 1 318 ? 29.931 4.481 -17.597 1.00 86.94 318 CYS A C 1
ATOM 2548 O O . CYS A 1 318 ? 28.954 5.106 -17.194 1.00 86.94 318 CYS A O 1
ATOM 2550 N N . MET A 1 319 ? 29.809 3.356 -18.312 1.00 89.50 319 MET A N 1
ATOM 2551 C CA . MET A 1 319 ? 28.525 2.697 -18.609 1.00 89.50 319 MET A CA 1
ATOM 2552 C C . MET A 1 319 ? 28.729 1.263 -19.123 1.00 89.50 319 MET A C 1
ATOM 2554 O O . MET A 1 319 ? 29.856 0.835 -19.363 1.00 89.50 319 MET A O 1
ATOM 2558 N N . SER A 1 320 ? 27.644 0.505 -19.321 1.00 89.44 320 SER A N 1
ATOM 2559 C CA . SER A 1 320 ? 27.717 -0.803 -19.987 1.00 89.44 320 SER A CA 1
ATOM 2560 C C . SER A 1 320 ? 27.820 -0.673 -21.512 1.00 89.44 320 SER A C 1
ATOM 2562 O O . SER A 1 320 ? 27.396 0.328 -22.099 1.00 89.44 320 SER A O 1
ATOM 2564 N N . ALA A 1 321 ? 28.342 -1.713 -22.171 1.00 89.25 321 ALA A N 1
ATOM 2565 C CA . ALA A 1 321 ? 28.428 -1.764 -23.630 1.00 89.25 321 ALA A CA 1
ATOM 2566 C C . ALA A 1 321 ? 27.031 -1.724 -24.273 1.00 89.25 321 ALA A C 1
ATOM 2568 O O . ALA A 1 321 ? 26.824 -1.055 -25.284 1.00 89.25 321 ALA A O 1
ATOM 2569 N N . GLU A 1 322 ? 26.053 -2.392 -23.662 1.00 88.38 322 GLU A N 1
ATOM 2570 C CA . GLU A 1 322 ? 24.659 -2.419 -24.100 1.00 88.38 322 GLU A CA 1
ATOM 2571 C C . GLU A 1 322 ? 24.036 -1.025 -24.014 1.00 88.38 322 GLU A C 1
ATOM 2573 O O . GLU A 1 322 ? 23.376 -0.590 -24.959 1.00 88.38 322 GLU A O 1
ATOM 2578 N N . ARG A 1 323 ? 24.293 -0.295 -22.917 1.00 86.25 323 ARG A N 1
ATOM 2579 C CA . ARG A 1 323 ? 23.813 1.080 -22.733 1.00 86.25 323 ARG A CA 1
ATOM 2580 C C . ARG A 1 323 ? 24.456 2.026 -23.744 1.00 86.25 323 ARG A C 1
ATOM 2582 O O . ARG A 1 323 ? 23.746 2.806 -24.371 1.00 86.25 323 ARG A O 1
ATOM 2589 N N . PHE A 1 324 ? 25.761 1.901 -23.975 1.00 89.25 324 PHE A N 1
ATOM 2590 C CA . PHE A 1 324 ? 26.479 2.669 -24.991 1.00 89.25 324 PHE A CA 1
ATOM 2591 C C . PHE A 1 324 ? 25.910 2.440 -26.400 1.00 89.25 324 PHE A C 1
ATOM 2593 O O . PHE A 1 324 ? 25.608 3.397 -27.113 1.00 89.25 324 PHE A O 1
ATOM 2600 N N . VAL A 1 325 ? 25.694 1.178 -26.795 1.00 88.81 325 VAL A N 1
ATOM 2601 C CA . VAL A 1 325 ? 25.080 0.837 -28.090 1.00 88.81 325 VAL A CA 1
ATOM 2602 C C . VAL A 1 325 ? 23.648 1.358 -28.182 1.00 88.81 325 VAL A C 1
ATOM 2604 O O . VAL A 1 325 ? 23.260 1.869 -29.231 1.00 88.81 325 VAL A O 1
ATOM 2607 N N . PHE A 1 326 ? 22.859 1.233 -27.113 1.00 87.44 326 PHE A N 1
ATOM 2608 C CA . PHE A 1 326 ? 21.492 1.743 -27.060 1.00 87.44 326 PHE A CA 1
ATOM 2609 C C . PHE A 1 326 ? 21.454 3.256 -27.300 1.00 87.44 326 PHE A C 1
ATOM 2611 O O . PHE A 1 326 ? 20.786 3.704 -28.229 1.00 87.44 326 PHE A O 1
ATOM 2618 N N . LEU A 1 327 ? 22.232 4.031 -26.539 1.00 88.38 327 LEU A N 1
ATOM 2619 C CA . LEU A 1 327 ? 22.258 5.487 -26.676 1.00 88.38 327 LEU A CA 1
ATOM 2620 C C . LEU A 1 327 ? 22.776 5.923 -28.054 1.00 88.38 327 LEU A C 1
ATOM 2622 O O . LEU A 1 327 ? 22.204 6.824 -28.661 1.00 88.38 327 LEU A O 1
ATOM 2626 N N . LEU A 1 328 ? 23.786 5.240 -28.609 1.00 86.56 328 LEU A N 1
ATOM 2627 C CA . LEU A 1 328 ? 24.245 5.487 -29.982 1.00 86.56 328 LEU A CA 1
ATOM 2628 C C . LEU A 1 328 ? 23.171 5.217 -31.039 1.00 86.56 328 LEU A C 1
ATOM 2630 O O . LEU A 1 328 ? 23.121 5.909 -32.054 1.00 86.56 328 LEU A O 1
ATOM 2634 N N . ARG A 1 329 ? 22.314 4.210 -30.833 1.00 82.81 329 ARG A N 1
ATOM 2635 C CA . ARG A 1 329 ? 21.177 3.947 -31.727 1.00 82.81 329 ARG A CA 1
ATOM 2636 C C . ARG A 1 329 ? 20.113 5.037 -31.613 1.00 82.81 329 ARG A C 1
ATOM 2638 O O . ARG A 1 329 ? 19.518 5.367 -32.633 1.00 82.81 329 ARG A O 1
ATOM 2645 N N . CYS A 1 330 ? 19.900 5.586 -30.415 1.00 81.31 330 CYS A N 1
ATOM 2646 C CA . CYS A 1 330 ? 18.979 6.699 -30.184 1.00 81.31 330 CYS A CA 1
ATOM 2647 C C . CYS A 1 330 ? 19.492 8.026 -30.768 1.00 81.31 330 CYS A C 1
ATOM 2649 O O . CYS A 1 330 ? 18.692 8.814 -31.251 1.00 81.31 330 CYS A O 1
ATOM 2651 N N . LEU A 1 331 ? 20.810 8.254 -30.791 1.00 76.56 331 LEU A N 1
ATOM 2652 C CA . LEU A 1 331 ? 21.453 9.446 -31.368 1.00 76.56 331 LEU A CA 1
ATOM 2653 C C . LEU A 1 331 ? 21.718 9.324 -32.880 1.00 76.56 331 LEU A C 1
ATOM 2655 O O . LEU A 1 331 ? 22.707 9.843 -33.400 1.00 76.56 331 LEU A O 1
ATOM 2659 N N . ARG A 1 332 ? 20.874 8.598 -33.619 1.00 67.88 332 ARG A N 1
ATOM 2660 C CA . ARG A 1 332 ? 21.044 8.459 -35.068 1.00 67.88 332 ARG A CA 1
ATOM 2661 C C . ARG A 1 332 ? 20.577 9.740 -35.770 1.00 67.88 332 ARG A C 1
ATOM 2663 O O . ARG A 1 332 ? 19.414 9.856 -36.120 1.00 67.88 332 ARG A O 1
ATOM 2670 N N . PHE A 1 333 ? 21.517 10.637 -36.050 1.00 68.69 333 PHE A N 1
ATOM 2671 C CA . PHE A 1 333 ? 21.304 11.870 -36.828 1.00 68.69 333 PHE A CA 1
ATOM 2672 C C . PHE A 1 333 ? 21.185 11.649 -38.350 1.00 68.69 333 PHE A C 1
ATOM 2674 O O . PHE A 1 333 ? 21.164 12.602 -39.119 1.00 68.69 333 PHE A O 1
ATOM 2681 N N . ASP A 1 334 ? 21.178 10.394 -38.814 1.00 66.12 334 ASP A N 1
ATOM 2682 C CA . ASP A 1 334 ? 21.337 10.085 -40.232 1.00 66.12 334 ASP A CA 1
ATOM 2683 C C . ASP A 1 334 ? 20.528 8.862 -40.679 1.00 66.12 334 ASP A C 1
ATOM 2685 O O . ASP A 1 334 ? 20.765 7.729 -40.239 1.00 66.12 334 ASP A O 1
ATOM 2689 N N . ASP A 1 335 ? 19.622 9.079 -41.629 1.00 73.56 335 ASP A N 1
ATOM 2690 C CA . ASP A 1 335 ? 18.922 8.016 -42.338 1.00 73.56 335 ASP A CA 1
ATOM 2691 C C . ASP A 1 335 ? 19.753 7.500 -43.528 1.00 73.56 335 ASP A C 1
ATOM 2693 O O . ASP A 1 335 ? 20.014 8.202 -44.510 1.00 73.56 335 ASP A O 1
ATOM 2697 N N . LYS A 1 336 ? 20.145 6.219 -43.451 1.00 73.69 336 LYS A N 1
ATOM 2698 C CA . LYS A 1 336 ? 20.916 5.517 -44.490 1.00 73.69 336 LYS A CA 1
ATOM 2699 C C . LYS A 1 336 ? 20.192 5.464 -45.834 1.00 73.69 336 LYS A C 1
ATOM 2701 O O . LYS A 1 336 ? 20.879 5.443 -46.856 1.00 73.69 336 LYS A O 1
ATOM 2706 N N . ASN A 1 337 ? 18.860 5.435 -45.834 1.00 80.38 337 ASN A N 1
ATOM 2707 C CA . ASN A 1 337 ? 18.067 5.307 -47.053 1.00 80.38 337 ASN A CA 1
ATOM 2708 C C . ASN A 1 337 ? 18.141 6.587 -47.896 1.00 80.38 337 ASN A C 1
ATOM 2710 O O . ASN A 1 337 ? 18.278 6.520 -49.115 1.00 80.38 337 ASN A O 1
ATOM 2714 N N . THR A 1 338 ? 18.166 7.750 -47.243 1.00 79.69 338 THR A N 1
ATOM 2715 C CA . THR A 1 338 ? 18.235 9.067 -47.900 1.00 79.69 338 THR A CA 1
ATOM 2716 C C . THR A 1 338 ? 19.662 9.620 -48.009 1.00 79.69 338 THR A C 1
ATOM 2718 O O . THR A 1 338 ? 19.921 10.548 -48.776 1.00 79.69 338 THR A O 1
ATOM 2721 N N . ARG A 1 339 ? 20.633 9.029 -47.297 1.00 75.88 339 ARG A N 1
ATOM 2722 C CA . ARG A 1 339 ? 22.036 9.484 -47.229 1.00 75.88 339 ARG A CA 1
ATOM 2723 C C . ARG A 1 339 ? 22.690 9.700 -48.589 1.00 75.88 339 ARG A C 1
ATOM 2725 O O . ARG A 1 339 ? 23.378 10.699 -48.783 1.00 75.88 339 ARG A O 1
ATOM 2732 N N . LYS A 1 340 ? 22.541 8.748 -49.519 1.00 81.44 340 LYS A N 1
ATOM 2733 C CA . LYS A 1 340 ? 23.201 8.833 -50.836 1.00 81.44 340 LYS A CA 1
ATOM 2734 C C . LYS A 1 340 ? 22.726 10.053 -51.623 1.00 81.44 340 LYS A C 1
ATOM 2736 O O . LYS A 1 340 ? 23.540 10.662 -52.302 1.00 81.44 340 LYS A O 1
ATOM 2741 N N . GLN A 1 341 ? 21.450 10.405 -51.491 1.00 81.88 341 GLN A N 1
ATOM 2742 C CA . GLN A 1 341 ? 20.843 11.552 -52.160 1.00 81.88 341 GLN A CA 1
ATOM 2743 C C . GLN A 1 341 ? 21.264 12.863 -51.479 1.00 81.88 341 GLN A C 1
ATOM 2745 O O . GLN A 1 341 ? 21.762 13.761 -52.149 1.00 81.88 341 GLN A O 1
ATOM 2750 N N . ARG A 1 342 ? 21.186 12.942 -50.141 1.00 78.19 342 ARG A N 1
ATOM 2751 C CA . ARG A 1 342 ? 21.539 14.160 -49.380 1.00 78.19 342 ARG A CA 1
ATOM 2752 C C . ARG A 1 342 ? 23.032 14.514 -49.436 1.00 78.19 342 ARG A C 1
ATOM 2754 O O . ARG A 1 342 ? 23.387 15.687 -49.435 1.00 78.19 342 ARG A O 1
ATOM 2761 N N . ARG A 1 343 ? 23.920 13.517 -49.554 1.00 79.25 343 ARG A N 1
ATOM 2762 C CA . ARG A 1 343 ? 25.379 13.734 -49.641 1.00 79.25 343 ARG A CA 1
ATOM 2763 C C . ARG A 1 343 ? 25.817 14.462 -50.918 1.00 79.25 343 ARG A C 1
ATOM 2765 O O . ARG A 1 343 ? 26.920 15.003 -50.948 1.00 79.25 343 ARG A O 1
ATOM 2772 N N . VAL A 1 344 ? 24.987 14.451 -51.965 1.00 81.69 344 VAL A N 1
ATOM 2773 C CA . VAL A 1 344 ? 25.275 15.153 -53.227 1.00 81.69 344 VAL A CA 1
ATOM 2774 C C . VAL A 1 344 ? 25.214 16.668 -53.028 1.00 81.69 344 VAL A C 1
ATOM 2776 O O . VAL A 1 344 ? 26.059 17.380 -53.562 1.00 81.69 344 VAL A O 1
ATOM 2779 N N . SER A 1 345 ? 24.258 17.152 -52.231 1.00 80.62 345 SER A N 1
ATOM 2780 C CA . SER A 1 345 ? 24.050 18.578 -51.965 1.00 80.62 345 SER A CA 1
ATOM 2781 C C . SER A 1 345 ? 24.750 19.071 -50.697 1.00 80.62 345 SER A C 1
ATOM 2783 O O . SER A 1 345 ? 25.218 20.205 -50.674 1.00 80.62 345 SER A O 1
ATOM 2785 N N . ASP A 1 346 ? 24.857 18.239 -49.653 1.00 78.38 346 ASP A N 1
ATOM 2786 C CA . ASP A 1 346 ? 25.493 18.618 -48.389 1.00 78.38 346 ASP A CA 1
ATOM 2787 C C . ASP A 1 346 ? 26.455 17.532 -47.878 1.00 78.38 346 ASP A C 1
ATOM 2789 O O . ASP A 1 346 ? 26.073 16.408 -47.545 1.00 78.38 346 ASP A O 1
ATOM 2793 N N . LYS A 1 347 ? 27.743 17.879 -47.756 1.00 76.88 347 LYS A N 1
ATOM 2794 C CA . LYS A 1 347 ? 28.765 16.991 -47.175 1.00 76.88 347 LYS A CA 1
ATOM 2795 C C . LYS A 1 347 ? 28.548 16.747 -45.674 1.00 76.88 347 LYS A C 1
ATOM 2797 O O . LYS A 1 347 ? 29.009 15.723 -45.170 1.00 76.88 347 LYS A O 1
ATOM 2802 N N . LEU A 1 348 ? 27.847 17.650 -44.988 1.00 73.75 348 LEU A N 1
ATOM 2803 C CA . LEU A 1 348 ? 27.419 17.554 -43.590 1.00 73.75 348 LEU A CA 1
ATOM 2804 C C . LEU A 1 348 ? 25.979 17.029 -43.441 1.00 73.75 348 LEU A C 1
ATOM 2806 O O . LEU A 1 348 ? 25.445 17.030 -42.331 1.00 73.75 348 LEU A O 1
ATOM 2810 N N . ALA A 1 349 ? 25.377 16.497 -44.514 1.00 70.75 349 ALA A N 1
ATOM 2811 C CA . ALA A 1 349 ? 24.073 15.829 -44.472 1.00 70.75 349 ALA A CA 1
ATOM 2812 C C . ALA A 1 349 ? 23.888 14.830 -43.306 1.00 70.75 349 ALA A C 1
ATOM 2814 O O . ALA A 1 349 ? 22.784 14.763 -42.776 1.00 70.75 349 ALA A O 1
ATOM 2815 N N . PRO A 1 350 ? 24.910 14.075 -42.842 1.00 67.50 350 PRO A N 1
ATOM 2816 C CA . PRO A 1 350 ? 24.738 13.151 -41.716 1.00 67.50 350 PRO A CA 1
ATOM 2817 C C . PRO A 1 350 ? 24.455 13.795 -40.347 1.00 67.50 350 PRO A C 1
ATOM 2819 O O . PRO A 1 350 ? 24.262 13.050 -39.391 1.00 67.50 350 PRO A O 1
ATOM 2822 N N . ILE A 1 351 ? 24.526 15.128 -40.216 1.00 69.62 351 ILE A N 1
ATOM 2823 C CA . ILE A 1 351 ? 24.383 15.828 -38.924 1.00 69.62 351 ILE A CA 1
ATOM 2824 C C . ILE A 1 351 ? 23.530 17.110 -38.956 1.00 69.62 351 ILE A C 1
ATOM 2826 O O . ILE A 1 351 ? 23.222 17.624 -37.885 1.00 69.62 351 ILE A O 1
ATOM 2830 N N . ARG A 1 352 ? 23.182 17.663 -40.131 1.00 66.56 352 ARG A N 1
ATOM 2831 C CA . ARG A 1 352 ? 22.439 18.942 -40.235 1.00 66.56 352 ARG A CA 1
ATOM 2832 C C . ARG A 1 352 ? 20.921 18.800 -40.295 1.00 66.56 352 ARG A C 1
ATOM 2834 O O . ARG A 1 352 ? 20.243 19.597 -39.659 1.00 66.56 352 ARG A O 1
ATOM 2841 N N . ASP A 1 353 ? 20.423 17.798 -41.012 1.00 58.91 353 ASP A N 1
ATOM 2842 C CA . ASP A 1 353 ? 18.988 17.594 -41.221 1.00 58.91 353 ASP A CA 1
ATOM 2843 C C . ASP A 1 353 ? 18.585 16.278 -40.550 1.00 58.91 353 ASP A C 1
ATOM 2845 O O . ASP A 1 353 ? 18.926 15.199 -41.052 1.00 58.91 353 ASP A O 1
ATOM 2849 N N . PHE A 1 354 ? 17.938 16.391 -39.388 1.00 56.91 354 PHE A N 1
ATOM 2850 C CA . PHE A 1 354 ? 17.446 15.285 -38.560 1.00 56.91 354 PHE A CA 1
ATOM 2851 C C . PHE A 1 354 ? 15.937 15.097 -38.690 1.00 56.91 354 PHE A C 1
ATOM 2853 O O . PHE A 1 354 ? 15.217 16.119 -38.771 1.00 56.91 354 PHE A O 1
#

Sequence (354 aa):
MSESFDCREIIGLIDRGIIPEEWRIMVAVPKEREFKHTDARCFGKMTFEMRAYQVVTESITKYIKHQSTTLSEEQLTKTLNRMSCPGGDHDYINIVIDFSSWCTHFRSELVDPLFRALDDLFGFSNLYQFTHRFPLISKLLFQDRYAPPDQSPSGEPIEGARCVLRIPSKQYLRERNLTPDEYTVQFLQVLEETCTKSGIVIKVRESWRSRRLLEYGRRYFLDGVQVSGAIKKATRITSEANHTILTINAIIAGLFSSGASIAGDDESPIPAYQLTTSANEIKALLGLLIQSAALKSNHLPTRMLFDTKRSANTYKSCMSAERFVFLLRCLRFDDKNTRKQRRVSDKLAPIRDF

pLDDT: mean 81.1, std 11.05, range [37.91, 95.06]

Organism: Parnassius apollo (NCBI:txid110799)